Protein AF-A0A938SU37-F1 (afdb_monomer_lite)

Secondary structure (DSSP, 8-state):
-----------------------PPP---PPP------S------------------------S---EEEEEE---SSS----EEEEE-STT-B-TTEEEEEEEE--TTT-EEEEEEEEE-TT-B--TTSEEEEE-TT--SS--SEE------SSS-EEEEEEES----TT-BS-TT-SSSPPTTS-SEEEEEEEE-SSSS---TTS----S-EE--SSSS--SEEEE-TTS-EEE--S-STTS---TTS------SS--STT-SSSSSEESHHHHHHHHHTTTS--TTT-TT-SSS-SHHHHHHHHHT-EEPP-

Sequence (315 aa):
MSNLLPSLPSRSSLASLASLAVVTPRSSFAPTPSVSWLCARAAACALALTPAMCIRVAVAAEGNGTICLNEIRIDQPGADNDEYVELKGPPGASLDGLWFVVIGDGTAAQGSGVIESFINLAGKTIPSDGYLLIGESSMTAATPDLITNLNFENGDNVTHMLLRGLSSTNGADLDADDDCVLDHGTFIEIVDAVTIGTGIAPPTAGAECGYATVVGPEQDTQPMHILRCRSGGWVRGTDALIGGNDTPGTVNGCDATGSACLGDLNGDRVVDNVDLGILLVKWEFPDPVADLDGSGLVDGPDLGMLLSVWGACPV

Radius of gyration: 27.96 Å; chains: 1; bounding box: 83×68×82 Å

Structure (mmCIF, N/CA/C/O backbone):
data_AF-A0A938SU37-F1
#
_entry.id   AF-A0A938SU37-F1
#
loop_
_atom_site.group_PDB
_atom_site.id
_atom_site.type_symbol
_atom_site.label_atom_id
_atom_site.label_alt_id
_atom_site.label_comp_id
_atom_site.label_asym_id
_atom_site.label_entity_id
_atom_site.label_seq_id
_atom_site.pdbx_PDB_ins_code
_atom_site.Cartn_x
_atom_site.Cartn_y
_atom_site.Cartn_z
_atom_site.occupancy
_atom_site.B_iso_or_equiv
_atom_site.auth_seq_id
_atom_site.auth_comp_id
_atom_site.auth_asym_id
_atom_site.auth_atom_id
_atom_site.pdbx_PDB_model_num
ATOM 1 N N . MET A 1 1 ? 62.179 -19.725 63.372 1.00 45.47 1 MET A N 1
ATOM 2 C CA . MET A 1 1 ? 63.123 -20.859 63.266 1.00 45.47 1 MET A CA 1
ATOM 3 C C . MET A 1 1 ? 62.668 -21.931 64.239 1.00 45.47 1 MET A C 1
ATOM 5 O O . MET A 1 1 ? 62.333 -21.559 65.356 1.00 45.47 1 MET A O 1
ATOM 9 N N . SER A 1 2 ? 62.678 -23.198 63.798 1.00 38.16 2 SER A N 1
ATOM 10 C CA . SER A 1 2 ? 62.329 -24.414 64.566 1.00 38.16 2 SER A CA 1
ATOM 11 C C . SER A 1 2 ? 60.815 -24.636 64.751 1.00 38.16 2 SER A C 1
ATOM 13 O O . SER A 1 2 ? 60.100 -23.692 65.044 1.00 38.16 2 SER A O 1
ATOM 15 N N . ASN A 1 3 ? 60.226 -25.827 64.621 1.00 33.72 3 ASN A N 1
ATOM 16 C CA . ASN A 1 3 ? 60.726 -27.163 64.304 1.00 33.72 3 ASN A CA 1
ATOM 17 C C . ASN A 1 3 ? 59.527 -28.079 63.958 1.00 33.72 3 ASN A C 1
ATOM 19 O O . ASN A 1 3 ? 58.466 -27.939 64.552 1.00 33.72 3 ASN A O 1
ATOM 23 N N . LEU A 1 4 ? 59.757 -28.991 63.008 1.00 36.91 4 LEU A N 1
ATOM 24 C CA . LEU A 1 4 ? 59.412 -30.426 62.960 1.00 36.91 4 LEU A CA 1
ATOM 25 C C . LEU A 1 4 ? 58.082 -30.968 63.559 1.00 36.91 4 LEU A C 1
ATOM 27 O O . LEU A 1 4 ? 57.768 -30.791 64.729 1.00 36.91 4 LEU A O 1
ATOM 31 N N . LEU A 1 5 ? 57.405 -31.752 62.702 1.00 43.22 5 LEU A N 1
ATOM 32 C CA . LEU A 1 5 ? 56.251 -32.666 62.876 1.00 43.22 5 LEU A CA 1
ATOM 33 C C . LEU A 1 5 ? 56.249 -33.523 64.165 1.00 43.22 5 LEU A C 1
ATOM 35 O O . LEU A 1 5 ? 57.320 -33.821 64.698 1.00 43.22 5 LEU A O 1
ATOM 39 N N . PRO A 1 6 ? 55.073 -34.063 64.574 1.00 46.28 6 PRO A N 1
ATOM 40 C CA . PRO A 1 6 ? 54.871 -35.508 64.350 1.00 46.28 6 PRO A CA 1
ATOM 41 C C . PRO A 1 6 ? 53.423 -36.016 64.094 1.00 46.28 6 PRO A C 1
ATOM 43 O O . PRO A 1 6 ? 52.431 -35.461 64.553 1.00 46.28 6 PRO A O 1
ATOM 46 N N . SER A 1 7 ? 53.391 -37.184 63.429 1.00 34.94 7 SER A N 1
ATOM 47 C CA . SER A 1 7 ? 52.496 -38.358 63.579 1.00 34.94 7 SER A CA 1
ATOM 48 C C . SER A 1 7 ? 51.001 -38.330 63.189 1.00 34.94 7 SER A C 1
ATOM 50 O O . SER A 1 7 ? 50.159 -37.770 63.880 1.00 34.94 7 SER A O 1
ATOM 52 N N . LEU A 1 8 ? 50.693 -39.128 62.152 1.00 38.59 8 LEU A N 1
ATOM 53 C CA . LEU A 1 8 ? 49.404 -39.791 61.857 1.00 38.59 8 LEU A CA 1
ATOM 54 C C . LEU A 1 8 ? 49.024 -40.820 62.947 1.00 38.59 8 LEU A C 1
ATOM 56 O O . LEU A 1 8 ? 49.924 -41.427 63.533 1.00 38.59 8 LEU A O 1
ATOM 60 N N . PRO A 1 9 ? 47.719 -41.068 63.190 1.00 40.56 9 PRO A N 1
ATOM 61 C CA . PRO A 1 9 ? 47.016 -42.244 62.619 1.00 40.56 9 PRO A CA 1
ATOM 62 C C . PRO A 1 9 ? 45.544 -41.888 62.246 1.00 40.56 9 PRO A C 1
ATOM 64 O O . PRO A 1 9 ? 45.091 -40.798 62.551 1.00 40.56 9 PRO A O 1
ATOM 67 N N . SER A 1 10 ? 44.668 -42.655 61.591 1.00 34.22 10 SER A N 1
ATOM 68 C CA . SER A 1 10 ? 44.586 -44.010 61.037 1.00 34.22 10 SER A CA 1
ATOM 69 C C . SER A 1 10 ? 43.530 -43.980 59.909 1.00 34.22 10 SER A C 1
ATOM 71 O O . SER A 1 10 ? 42.674 -43.098 59.867 1.00 34.22 10 SER A O 1
ATOM 73 N N . ARG A 1 11 ? 43.593 -44.936 58.978 1.00 41.19 11 ARG A N 1
ATOM 74 C CA . ARG A 1 11 ? 42.623 -45.110 57.886 1.00 41.19 11 ARG A CA 1
ATOM 75 C C . ARG A 1 11 ? 41.258 -45.565 58.417 1.00 41.19 11 ARG A C 1
ATOM 77 O O . ARG A 1 11 ? 41.215 -46.526 59.178 1.00 41.19 11 ARG A O 1
ATOM 84 N N . SER A 1 12 ? 40.162 -45.019 57.889 1.00 37.19 12 SER A N 1
ATOM 85 C CA . SER A 1 12 ? 38.968 -45.815 57.549 1.00 37.19 12 SER A CA 1
ATOM 86 C C . SER A 1 12 ? 37.958 -45.051 56.675 1.00 37.19 12 SER A C 1
ATOM 88 O O . SER A 1 12 ? 37.628 -43.908 56.954 1.00 37.19 12 SER A O 1
ATOM 90 N N . SER A 1 13 ? 37.463 -45.765 55.650 1.00 35.75 13 SER A N 1
ATOM 91 C CA . SER A 1 13 ? 36.160 -45.628 54.965 1.00 35.75 13 SER A CA 1
ATOM 92 C C . SER A 1 13 ? 35.922 -44.369 54.102 1.00 35.75 13 SER A C 1
ATOM 94 O O . SER A 1 13 ? 35.681 -43.292 54.621 1.00 35.75 13 SER A O 1
ATOM 96 N N . LEU A 1 14 ? 36.142 -44.402 52.780 1.00 34.78 14 LEU A N 1
ATOM 97 C CA . LEU A 1 14 ? 35.287 -44.932 51.689 1.00 34.78 14 LEU A CA 1
ATOM 98 C C . LEU A 1 14 ? 34.230 -43.938 51.158 1.00 34.78 14 LEU A C 1
ATOM 100 O O . LEU A 1 14 ? 33.434 -43.394 51.910 1.00 34.78 14 LEU A O 1
ATOM 104 N N . ALA A 1 15 ? 34.204 -43.871 49.820 1.00 36.34 15 ALA A N 1
ATOM 105 C CA . ALA A 1 15 ? 33.138 -43.429 48.914 1.00 36.34 15 ALA A CA 1
ATOM 106 C C . ALA A 1 15 ? 32.925 -41.915 48.692 1.00 36.34 15 ALA A C 1
ATOM 108 O O . ALA A 1 15 ? 32.186 -41.229 49.387 1.00 36.34 15 ALA A O 1
ATOM 109 N N . SER A 1 16 ? 33.541 -41.458 47.596 1.00 33.47 16 SER A N 1
ATOM 110 C CA . SER A 1 16 ? 33.218 -40.257 46.825 1.00 33.47 16 SER A CA 1
ATOM 111 C C . SER A 1 16 ? 31.776 -40.313 46.302 1.00 33.47 16 SER A C 1
ATOM 113 O O . SER A 1 16 ? 31.409 -41.259 45.604 1.00 33.47 16 SER A O 1
ATOM 115 N N . LEU A 1 17 ? 30.972 -39.297 46.623 1.00 34.03 17 LEU A N 1
ATOM 116 C CA . LEU A 1 17 ? 29.670 -39.046 46.009 1.00 34.03 17 LEU A CA 1
ATOM 117 C C . LEU A 1 17 ? 29.853 -38.049 44.861 1.00 34.03 17 LEU A C 1
ATOM 119 O O . LEU A 1 17 ? 29.949 -36.845 45.080 1.00 34.03 17 LEU A O 1
ATOM 123 N N . ALA A 1 18 ? 29.861 -38.561 43.634 1.00 33.34 18 ALA A N 1
ATOM 124 C CA . ALA A 1 18 ? 29.529 -37.798 42.440 1.00 33.34 18 ALA A CA 1
ATOM 125 C C . ALA A 1 18 ? 28.296 -38.466 41.822 1.00 33.34 18 ALA A C 1
ATOM 127 O O . ALA A 1 18 ? 28.397 -39.549 41.250 1.00 33.34 18 ALA A O 1
ATOM 128 N N . SER A 1 19 ? 27.120 -37.858 41.996 1.00 36.06 19 SER A N 1
ATOM 129 C CA . SER A 1 19 ? 25.916 -38.219 41.244 1.00 36.06 19 SER A CA 1
ATOM 130 C C . SER A 1 19 ? 25.506 -37.059 40.354 1.00 36.06 19 SER A C 1
ATOM 132 O O . SER A 1 19 ? 25.423 -35.906 40.770 1.00 36.06 19 SER A O 1
ATOM 134 N N . LEU A 1 20 ? 25.331 -37.438 39.100 1.00 29.31 20 LEU A N 1
ATOM 135 C CA . LEU A 1 20 ? 25.075 -36.653 37.915 1.00 29.31 20 LEU A CA 1
ATOM 136 C C . LEU A 1 20 ? 23.566 -36.346 37.826 1.00 29.31 20 LEU A C 1
ATOM 138 O O . LEU A 1 20 ? 22.757 -37.250 37.992 1.00 29.31 20 LEU A O 1
ATOM 142 N N . ALA A 1 21 ? 23.248 -35.072 37.580 1.00 30.14 21 ALA A N 1
ATOM 143 C CA . ALA A 1 21 ? 22.059 -34.490 36.937 1.00 30.14 21 ALA A CA 1
ATOM 144 C C . ALA A 1 21 ? 20.672 -35.163 37.073 1.00 30.14 21 ALA A C 1
ATOM 146 O O . ALA A 1 21 ? 20.458 -36.230 36.519 1.00 30.14 21 ALA A O 1
ATOM 147 N N . VAL A 1 22 ? 19.686 -34.405 37.584 1.00 29.11 22 VAL A N 1
ATOM 148 C CA . VAL A 1 22 ? 18.463 -34.021 36.836 1.00 29.11 22 VAL A CA 1
ATOM 149 C C . VAL A 1 22 ? 17.998 -32.659 37.378 1.00 29.11 22 VAL A C 1
ATOM 151 O O . VAL A 1 22 ? 17.375 -32.581 38.432 1.00 29.11 22 VAL A O 1
ATOM 154 N N . VAL A 1 23 ? 18.322 -31.569 36.678 1.00 31.36 23 VAL A N 1
ATOM 155 C CA . VAL A 1 23 ? 17.632 -30.281 36.855 1.00 31.36 23 VAL A CA 1
ATOM 156 C C . VAL A 1 23 ? 16.483 -30.289 35.859 1.00 31.36 23 VAL A C 1
ATOM 158 O O . VAL A 1 23 ? 16.711 -30.332 34.653 1.00 31.36 23 VAL A O 1
ATOM 161 N N . THR A 1 24 ? 15.250 -30.305 36.353 1.00 37.31 24 THR A N 1
ATOM 162 C CA . THR A 1 24 ? 14.063 -30.112 35.521 1.00 37.31 24 THR A CA 1
ATOM 163 C C . THR A 1 24 ? 14.029 -28.655 35.046 1.00 37.31 24 THR A C 1
ATOM 165 O O . THR A 1 24 ? 14.086 -27.746 35.880 1.00 37.31 24 THR A O 1
ATOM 168 N N . PRO A 1 25 ? 13.952 -28.375 33.733 1.00 30.27 25 PRO A N 1
ATOM 169 C CA . PRO A 1 25 ? 13.764 -27.011 33.283 1.00 30.27 25 PRO A CA 1
ATOM 170 C C . PRO A 1 25 ? 12.337 -26.567 33.618 1.00 30.27 25 PRO A C 1
ATOM 172 O O . PRO A 1 25 ? 11.345 -27.180 33.225 1.00 30.27 25 PRO A O 1
ATOM 175 N N . ARG A 1 26 ? 12.280 -25.486 34.395 1.00 30.45 26 ARG A N 1
ATOM 176 C CA . ARG A 1 26 ? 11.124 -24.623 34.626 1.00 30.45 26 ARG A CA 1
ATOM 177 C C . ARG A 1 26 ? 10.510 -24.262 33.272 1.00 30.45 26 ARG A C 1
ATOM 179 O O . ARG A 1 26 ? 11.242 -23.881 32.364 1.00 30.45 26 ARG A O 1
ATOM 186 N N . SER A 1 27 ? 9.190 -24.400 33.169 1.00 34.12 27 SER A N 1
ATOM 187 C CA . SER A 1 27 ? 8.372 -24.030 32.012 1.00 34.12 27 SER A CA 1
ATOM 188 C C . SER A 1 27 ? 8.825 -22.692 31.426 1.00 34.12 27 SER A C 1
ATOM 190 O O . SER A 1 27 ? 8.615 -21.636 32.027 1.00 34.12 27 SER A O 1
ATOM 192 N N . SER A 1 28 ? 9.485 -22.758 30.273 1.00 33.78 28 SER A N 1
ATOM 193 C CA . SER A 1 28 ? 9.762 -21.612 29.424 1.00 33.78 28 SER A CA 1
ATOM 194 C C . SER A 1 28 ? 8.429 -21.021 28.984 1.00 33.78 28 SER A C 1
ATOM 196 O O . SER A 1 28 ? 7.588 -21.736 28.438 1.00 33.78 28 SER A O 1
ATOM 198 N N . PHE A 1 29 ? 8.250 -19.729 29.250 1.00 34.75 29 PHE A N 1
ATOM 199 C CA . PHE A 1 29 ? 7.264 -18.900 28.573 1.00 34.75 29 PHE A CA 1
ATOM 200 C C . PHE A 1 29 ? 7.361 -19.185 27.073 1.00 34.75 29 PHE A C 1
ATOM 202 O O . PHE A 1 29 ? 8.429 -19.027 26.480 1.00 34.75 29 PHE A O 1
ATOM 209 N N . ALA A 1 30 ? 6.271 -19.676 26.488 1.00 31.22 30 ALA A N 1
ATOM 210 C CA . ALA A 1 30 ? 6.142 -19.701 25.045 1.00 31.22 30 ALA A CA 1
ATOM 211 C C . ALA A 1 30 ? 6.179 -18.240 24.569 1.00 31.22 30 ALA A C 1
ATOM 213 O O . ALA A 1 30 ? 5.457 -17.422 25.147 1.00 31.22 30 ALA A O 1
ATOM 214 N N . PRO A 1 31 ? 7.009 -17.877 23.577 1.00 30.22 31 PRO A N 1
ATOM 215 C CA . PRO A 1 31 ? 6.811 -16.610 22.897 1.00 30.22 31 PRO A CA 1
ATOM 216 C C . PRO A 1 31 ? 5.396 -16.624 22.307 1.00 30.22 31 PRO A C 1
ATOM 218 O O . PRO A 1 31 ? 4.956 -17.633 21.748 1.00 30.22 31 PRO A O 1
ATOM 221 N N . THR A 1 32 ? 4.668 -15.526 22.495 1.00 31.27 32 THR A N 1
ATOM 222 C CA . THR A 1 32 ? 3.439 -15.232 21.756 1.00 31.27 32 THR A CA 1
ATOM 223 C C . THR A 1 32 ? 3.694 -15.472 20.265 1.00 31.27 32 THR A C 1
ATOM 225 O O . THR A 1 32 ? 4.794 -15.169 19.793 1.00 31.27 32 THR A O 1
ATOM 228 N N . PRO A 1 33 ? 2.747 -16.055 19.507 1.00 28.23 33 PRO A N 1
ATOM 229 C CA . PRO A 1 33 ? 2.926 -16.170 18.071 1.00 28.23 33 PRO A CA 1
ATOM 230 C C . PRO A 1 33 ? 2.991 -14.750 17.508 1.00 28.23 33 PRO A C 1
ATOM 232 O O . PRO A 1 33 ? 1.981 -14.058 17.440 1.00 28.23 33 PRO A O 1
ATOM 235 N N . SER A 1 34 ? 4.187 -14.300 17.134 1.00 33.06 34 SER A N 1
ATOM 236 C CA . SER A 1 34 ? 4.323 -13.199 16.197 1.00 33.06 34 SER A CA 1
ATOM 237 C C . SER A 1 34 ? 3.605 -13.641 14.930 1.00 33.06 34 SER A C 1
ATOM 239 O O . SER A 1 34 ? 3.938 -14.670 14.332 1.00 33.06 34 SER A O 1
ATOM 241 N N . VAL A 1 35 ? 2.547 -12.919 14.577 1.00 32.16 35 VAL A N 1
ATOM 242 C CA . VAL A 1 35 ? 1.819 -13.155 13.339 1.00 32.16 35 VAL A CA 1
ATOM 243 C C . VAL A 1 35 ? 2.803 -12.857 12.212 1.00 32.16 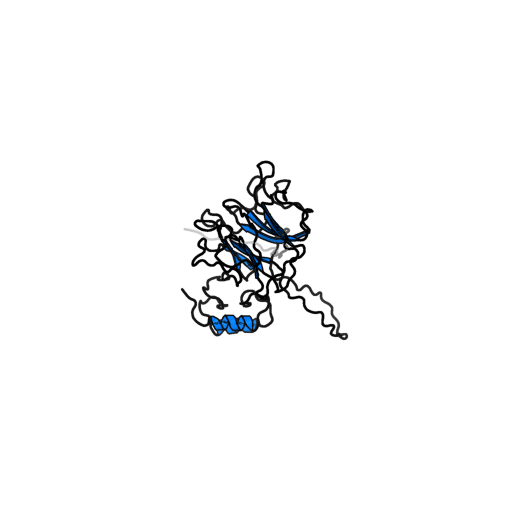35 VAL A C 1
ATOM 245 O O . VAL A 1 35 ? 3.190 -11.719 11.971 1.00 32.16 35 VAL A O 1
ATOM 248 N N . SER A 1 36 ? 3.341 -13.919 11.620 1.00 33.28 36 SER A N 1
ATOM 249 C CA . SER A 1 36 ? 4.298 -13.842 10.527 1.00 33.28 36 SER A CA 1
ATOM 250 C C . SER A 1 36 ? 3.496 -13.647 9.245 1.00 33.28 36 SER A C 1
ATOM 252 O O . SER A 1 36 ? 3.086 -14.612 8.599 1.00 33.28 36 SER A O 1
ATOM 254 N N . TRP A 1 37 ? 3.215 -12.382 8.943 1.00 39.41 37 TRP A N 1
ATOM 255 C CA . TRP A 1 37 ? 2.581 -11.917 7.714 1.00 39.41 37 TRP A CA 1
ATOM 256 C C . TRP A 1 37 ? 3.592 -11.994 6.562 1.00 39.41 37 TRP A C 1
ATOM 258 O O . TRP A 1 37 ? 4.190 -10.998 6.174 1.00 39.41 37 TRP A O 1
ATOM 268 N N . LEU A 1 38 ? 3.856 -13.195 6.043 1.00 39.97 38 LEU A N 1
ATOM 269 C CA . LEU A 1 38 ? 4.466 -13.295 4.718 1.00 39.97 38 LEU A CA 1
ATOM 270 C C . LEU A 1 38 ? 3.355 -13.173 3.678 1.00 39.97 38 LEU A C 1
ATOM 272 O O . LEU A 1 38 ? 2.423 -13.975 3.696 1.00 39.97 38 LEU A O 1
ATOM 276 N N . CYS A 1 39 ? 3.548 -12.293 2.693 1.00 50.59 39 CYS A N 1
ATOM 277 C CA . CYS A 1 39 ? 2.812 -12.297 1.418 1.00 50.59 39 CYS A CA 1
ATOM 278 C C . CYS A 1 39 ? 3.080 -13.599 0.595 1.00 50.59 39 CYS A C 1
ATOM 280 O O . CYS A 1 39 ? 2.621 -13.761 -0.530 1.00 50.59 39 CYS A O 1
ATOM 282 N N . ALA A 1 40 ? 3.788 -14.572 1.193 1.00 40.03 40 ALA A N 1
ATOM 283 C CA . ALA A 1 40 ? 3.999 -15.932 0.720 1.00 40.03 40 ALA A CA 1
ATOM 284 C C . ALA A 1 40 ? 3.744 -16.954 1.850 1.00 40.03 40 ALA A C 1
ATOM 286 O O . ALA A 1 40 ? 4.649 -17.333 2.601 1.00 40.03 40 ALA A O 1
ATOM 287 N N . ARG A 1 41 ? 2.513 -17.464 1.970 1.00 37.94 41 ARG A N 1
ATOM 288 C CA . ARG A 1 41 ? 2.255 -18.711 2.708 1.00 37.94 41 ARG A CA 1
ATOM 289 C C . ARG A 1 41 ? 1.150 -19.539 2.055 1.00 37.94 41 ARG A C 1
ATOM 291 O O . ARG A 1 41 ? -0.023 -19.380 2.361 1.00 37.94 41 ARG A O 1
ATOM 298 N N . ALA A 1 42 ? 1.553 -20.531 1.262 1.00 30.66 42 ALA A N 1
ATOM 299 C CA . ALA A 1 42 ? 0.766 -21.743 1.044 1.00 30.66 42 ALA A CA 1
ATOM 300 C C . ALA A 1 42 ? 1.672 -22.928 0.670 1.00 30.66 42 ALA A C 1
ATOM 302 O O . ALA A 1 42 ? 2.103 -23.063 -0.468 1.00 30.66 42 ALA A O 1
ATOM 303 N N . ALA A 1 43 ? 1.943 -23.809 1.638 1.00 31.47 43 ALA A N 1
ATOM 304 C CA . ALA A 1 43 ? 2.214 -25.228 1.391 1.00 31.47 43 ALA A CA 1
ATOM 305 C C . ALA A 1 43 ? 2.060 -26.020 2.700 1.00 31.47 43 ALA A C 1
ATOM 307 O O . ALA A 1 43 ? 3.031 -26.440 3.326 1.00 31.47 43 ALA A O 1
ATOM 308 N N . ALA A 1 44 ? 0.818 -26.242 3.128 1.00 33.81 44 ALA A N 1
ATOM 309 C CA . ALA A 1 44 ? 0.513 -27.390 3.969 1.00 33.81 44 ALA A CA 1
ATOM 310 C C . ALA A 1 44 ? -0.057 -28.479 3.056 1.00 33.81 44 ALA A C 1
ATOM 312 O O . ALA A 1 44 ? -1.233 -28.441 2.707 1.00 33.81 44 ALA A O 1
ATOM 313 N N . CYS A 1 45 ? 0.760 -29.457 2.660 1.00 27.28 45 CYS A N 1
ATOM 314 C CA . CYS A 1 45 ? 0.224 -30.731 2.189 1.00 27.28 45 CYS A CA 1
ATOM 315 C C . CYS A 1 45 ? 0.726 -31.844 3.101 1.00 27.28 45 CYS A C 1
ATOM 317 O O . CYS A 1 45 ? 1.922 -32.113 3.216 1.00 27.28 45 CYS A O 1
ATOM 319 N N . ALA A 1 46 ? -0.240 -32.413 3.814 1.00 36.19 46 ALA A N 1
ATOM 320 C CA . ALA A 1 46 ? -0.076 -33.462 4.789 1.00 36.19 46 ALA A CA 1
ATOM 321 C C . ALA A 1 4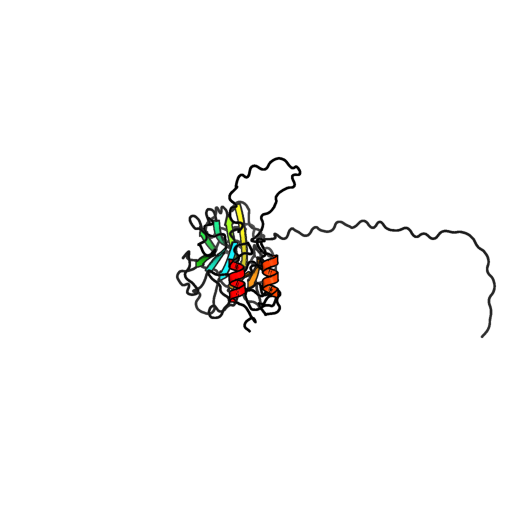6 ? 0.546 -34.725 4.180 1.00 36.19 46 ALA A C 1
ATOM 323 O O . ALA A 1 46 ? 0.297 -35.107 3.038 1.00 36.19 46 ALA A O 1
ATOM 324 N N . LEU A 1 47 ? 1.324 -35.396 5.021 1.00 37.84 47 LEU A N 1
ATOM 325 C CA . LEU A 1 47 ? 1.856 -36.733 4.822 1.00 37.84 47 LEU A CA 1
ATOM 326 C C . LEU A 1 47 ? 0.739 -37.715 4.405 1.00 37.84 47 LEU A C 1
ATOM 328 O O . LEU A 1 47 ? -0.196 -37.943 5.171 1.00 37.84 47 LEU A O 1
ATOM 332 N N . ALA A 1 48 ? 0.872 -38.373 3.252 1.00 36.16 48 ALA A N 1
ATOM 333 C CA . ALA A 1 48 ? 0.172 -39.628 2.981 1.00 36.16 48 ALA A CA 1
ATOM 334 C C . ALA A 1 48 ? 1.080 -40.583 2.192 1.00 36.16 48 ALA A C 1
ATOM 336 O O . ALA A 1 48 ? 1.295 -40.452 0.990 1.00 36.16 48 ALA A O 1
ATOM 337 N N . LEU A 1 49 ? 1.638 -41.552 2.918 1.00 44.56 49 LEU A N 1
ATOM 338 C CA . LEU A 1 49 ? 2.350 -42.711 2.391 1.00 44.56 49 LEU A CA 1
ATOM 339 C C . LEU A 1 49 ? 1.356 -43.649 1.689 1.00 44.56 49 LEU A C 1
ATOM 341 O O . LEU A 1 49 ? 0.465 -44.181 2.344 1.00 44.56 49 LEU A O 1
ATOM 345 N N . THR A 1 50 ? 1.519 -43.881 0.384 1.00 40.66 50 THR A N 1
ATOM 346 C CA . THR A 1 50 ? 1.515 -45.205 -0.292 1.00 40.66 50 THR A CA 1
ATOM 347 C C . THR A 1 50 ? 1.526 -45.035 -1.822 1.00 40.66 50 THR A C 1
ATOM 349 O O . THR A 1 50 ? 0.965 -44.070 -2.338 1.00 40.66 50 THR A O 1
ATOM 352 N N . PRO A 1 51 ? 2.157 -45.950 -2.587 1.00 41.88 51 PRO A N 1
ATOM 353 C CA . PRO A 1 51 ? 2.211 -45.853 -4.038 1.00 41.88 51 PRO A CA 1
ATOM 354 C C . PRO A 1 51 ? 0.993 -46.562 -4.644 1.00 41.88 51 PRO A C 1
ATOM 356 O O . PRO A 1 51 ? 1.013 -47.771 -4.862 1.00 41.88 51 PRO A O 1
ATOM 359 N N . ALA A 1 52 ? -0.076 -45.821 -4.927 1.00 41.41 52 ALA A N 1
ATOM 360 C CA . ALA A 1 52 ? -1.178 -46.324 -5.741 1.00 41.41 52 ALA A CA 1
ATOM 361 C C . ALA A 1 52 ? -1.707 -45.225 -6.673 1.00 41.41 52 ALA A C 1
ATOM 363 O O . ALA A 1 52 ? -2.498 -44.380 -6.281 1.00 41.41 52 ALA A O 1
ATOM 364 N N . MET A 1 53 ? -1.241 -45.282 -7.926 1.00 37.12 53 MET A N 1
ATOM 365 C CA . MET A 1 53 ? -1.939 -44.821 -9.132 1.00 37.12 53 MET A CA 1
ATOM 366 C C . MET A 1 53 ? -2.508 -43.386 -9.095 1.00 37.12 53 MET A C 1
ATOM 368 O O . MET A 1 53 ? -3.706 -43.176 -8.929 1.00 37.12 53 MET A O 1
ATOM 372 N N . CYS A 1 54 ? -1.656 -42.387 -9.355 1.00 30.41 54 CYS A N 1
ATOM 373 C CA . CYS A 1 54 ? -2.108 -41.021 -9.634 1.00 30.41 54 CYS A CA 1
ATOM 374 C C . CYS A 1 54 ? -2.761 -40.935 -11.021 1.00 30.41 54 CYS A C 1
ATOM 376 O O . CYS A 1 54 ? -2.076 -40.960 -12.047 1.00 30.41 54 CYS A O 1
ATOM 378 N N . ILE A 1 55 ? -4.081 -40.760 -11.055 1.00 30.61 55 ILE A N 1
ATOM 379 C CA . ILE A 1 55 ? -4.748 -40.085 -12.168 1.00 30.61 55 ILE A CA 1
ATOM 380 C C . ILE A 1 55 ? -4.310 -38.613 -12.094 1.00 30.61 55 ILE A C 1
ATOM 382 O O . ILE A 1 55 ? -4.448 -37.972 -11.053 1.00 30.61 55 ILE A O 1
ATOM 386 N N . ARG A 1 56 ? -3.710 -38.073 -13.160 1.00 41.38 56 ARG A N 1
ATOM 387 C CA . ARG A 1 56 ? -3.423 -36.635 -13.231 1.00 41.38 56 ARG A CA 1
ATOM 388 C C . ARG A 1 56 ? -4.726 -35.912 -13.550 1.00 41.38 56 ARG A C 1
ATOM 390 O O . ARG A 1 56 ? -5.041 -35.688 -14.713 1.00 41.38 56 ARG A O 1
ATOM 397 N N . VAL A 1 57 ? -5.492 -35.568 -12.519 1.00 29.64 57 VAL A N 1
ATOM 398 C CA . VAL A 1 57 ? -6.375 -34.406 -12.620 1.00 29.64 57 VAL A CA 1
ATOM 399 C C . VAL A 1 57 ? -5.444 -33.202 -12.575 1.00 29.64 57 VAL A C 1
ATOM 401 O O . VAL A 1 57 ? -4.784 -32.974 -11.564 1.00 29.64 57 VAL A O 1
ATOM 404 N N . ALA A 1 58 ? -5.325 -32.482 -13.688 1.00 35.59 58 ALA A N 1
ATOM 405 C CA . ALA A 1 58 ? -4.761 -31.143 -13.658 1.00 35.59 58 ALA A CA 1
ATOM 406 C C . ALA A 1 58 ? -5.748 -30.273 -12.870 1.00 35.59 58 ALA A C 1
ATOM 408 O O . ALA A 1 58 ? -6.741 -29.797 -13.412 1.00 35.59 58 ALA A O 1
ATOM 409 N N . VAL A 1 59 ? -5.521 -30.152 -11.565 1.00 32.28 59 VAL A N 1
ATOM 410 C CA . VAL A 1 59 ? -6.024 -29.008 -10.811 1.00 32.28 59 VAL A CA 1
ATOM 411 C C . VAL A 1 59 ? -5.240 -27.821 -11.356 1.00 32.28 59 VAL A C 1
ATOM 413 O O . VAL A 1 59 ? -4.009 -27.846 -11.336 1.00 32.28 59 VAL A O 1
ATOM 416 N N . ALA A 1 60 ? -5.934 -26.844 -11.939 1.00 33.56 60 ALA A N 1
ATOM 417 C CA . ALA A 1 60 ? -5.314 -25.574 -12.279 1.00 33.56 60 ALA A CA 1
ATOM 418 C C . ALA A 1 60 ? -4.723 -24.999 -10.985 1.00 33.56 60 ALA A C 1
ATOM 420 O O . ALA A 1 60 ? -5.436 -24.869 -9.992 1.00 33.56 60 ALA A O 1
ATOM 421 N N . ALA A 1 61 ? -3.416 -24.747 -10.974 1.00 32.34 61 ALA A N 1
ATOM 422 C CA . ALA A 1 61 ? -2.805 -23.965 -9.916 1.00 32.34 61 ALA A CA 1
ATOM 423 C C . ALA A 1 61 ? -3.396 -22.553 -10.015 1.00 32.34 61 ALA A C 1
ATOM 425 O O . ALA A 1 61 ? -3.210 -21.889 -11.034 1.00 32.34 61 ALA A O 1
ATOM 426 N N . GLU A 1 62 ? -4.152 -22.118 -9.009 1.00 34.16 62 GLU A N 1
ATOM 427 C CA . GLU A 1 62 ? -4.401 -20.688 -8.844 1.00 34.16 62 GLU A CA 1
ATOM 428 C C . GLU A 1 62 ? -3.077 -20.040 -8.422 1.00 34.16 62 GLU A C 1
ATOM 430 O O . GLU A 1 62 ? -2.345 -20.600 -7.602 1.00 34.16 62 GLU A O 1
ATOM 435 N N . GLY A 1 63 ? -2.721 -18.927 -9.070 1.00 32.16 63 GLY A N 1
ATOM 436 C CA . GLY A 1 63 ? -1.447 -18.235 -8.881 1.00 32.16 63 GLY A CA 1
ATOM 437 C C . GLY A 1 63 ? -1.188 -17.923 -7.408 1.00 32.16 63 GLY A C 1
ATOM 438 O O . GLY A 1 63 ? -2.036 -17.363 -6.720 1.00 32.16 63 GLY A O 1
ATOM 439 N N . ASN A 1 64 ? -0.015 -18.316 -6.921 1.00 39.44 64 ASN A N 1
ATOM 440 C CA . ASN A 1 64 ? 0.347 -18.321 -5.506 1.00 39.44 64 ASN A CA 1
ATOM 441 C C . ASN A 1 64 ? 0.888 -16.963 -5.016 1.00 39.44 64 ASN A C 1
ATOM 443 O O . ASN A 1 64 ? 1.963 -16.903 -4.425 1.00 39.44 64 ASN A O 1
ATOM 447 N N . GLY A 1 65 ? 0.142 -15.884 -5.251 1.00 56.84 65 GLY A N 1
ATOM 448 C CA . GLY A 1 65 ? 0.374 -14.586 -4.615 1.00 56.84 65 GLY A CA 1
ATOM 449 C C . GLY A 1 65 ? -0.875 -14.166 -3.847 1.00 56.84 65 GLY A C 1
ATOM 450 O O . GLY A 1 65 ? -1.965 -14.112 -4.411 1.00 56.84 65 GLY A O 1
ATOM 451 N N . THR A 1 66 ? -0.760 -13.897 -2.551 1.00 81.75 66 THR A N 1
ATOM 452 C CA . THR A 1 66 ? -1.848 -13.257 -1.799 1.00 81.75 66 THR A CA 1
ATOM 453 C C . THR A 1 66 ? -1.861 -11.763 -2.106 1.00 81.75 66 THR A C 1
ATOM 455 O O . THR A 1 66 ? -0.796 -11.168 -2.222 1.00 81.75 66 THR A O 1
ATOM 458 N N . ILE A 1 67 ? -3.042 -11.152 -2.229 1.00 92.75 67 ILE A N 1
ATOM 459 C CA . ILE A 1 67 ? -3.151 -9.691 -2.361 1.00 92.75 67 ILE A CA 1
ATOM 460 C C . ILE A 1 67 ? -2.668 -9.052 -1.055 1.00 92.75 67 ILE A C 1
ATOM 462 O O . ILE A 1 67 ? -3.142 -9.437 0.014 1.00 92.75 67 ILE A O 1
ATOM 466 N N . CYS A 1 68 ? -1.747 -8.097 -1.138 1.00 93.69 68 CYS A N 1
ATOM 467 C CA . CYS A 1 68 ? -1.157 -7.437 0.022 1.00 93.69 68 CYS A CA 1
ATOM 468 C C . CYS A 1 68 ? -0.909 -5.939 -0.238 1.00 93.69 68 CYS A C 1
ATOM 470 O O . CYS A 1 68 ? -0.901 -5.493 -1.386 1.00 93.69 68 CYS A O 1
ATOM 472 N N . LEU A 1 69 ? -0.740 -5.159 0.832 1.00 96.94 69 LEU A N 1
ATOM 473 C CA . LEU A 1 69 ? -0.280 -3.770 0.753 1.00 96.94 69 LEU A CA 1
ATOM 474 C C . LEU A 1 69 ? 1.188 -3.770 0.291 1.00 96.94 69 LEU A C 1
ATOM 476 O O . LEU A 1 69 ? 1.974 -4.610 0.745 1.00 96.94 69 LEU A O 1
ATOM 480 N N . ASN A 1 70 ? 1.552 -2.851 -0.605 1.00 95.56 70 ASN A N 1
ATOM 481 C CA . ASN A 1 70 ? 2.879 -2.807 -1.224 1.00 95.56 70 ASN A CA 1
ATOM 482 C C . ASN A 1 70 ? 3.631 -1.500 -0.961 1.00 95.56 70 ASN A C 1
ATOM 484 O O . ASN A 1 70 ? 4.775 -1.532 -0.518 1.00 95.56 70 ASN A O 1
ATOM 488 N N . GLU A 1 71 ? 3.007 -0.356 -1.211 1.00 96.25 71 GLU A N 1
ATOM 489 C CA . GLU A 1 71 ? 3.644 0.958 -1.102 1.00 96.25 71 GLU A CA 1
ATOM 490 C C . GLU A 1 71 ? 2.588 1.996 -0.727 1.00 96.25 71 GLU A C 1
ATOM 492 O O . GLU A 1 71 ? 1.448 1.908 -1.184 1.00 96.25 71 GLU A O 1
ATOM 497 N N . ILE A 1 72 ? 2.924 2.922 0.170 1.00 96.81 72 ILE A N 1
ATOM 498 C CA . ILE A 1 72 ? 1.983 3.920 0.685 1.00 96.81 72 ILE A CA 1
ATOM 499 C C . ILE A 1 72 ? 2.706 5.255 0.815 1.00 96.81 72 ILE A C 1
ATOM 501 O O . ILE A 1 72 ? 3.729 5.339 1.498 1.00 96.81 72 ILE A O 1
ATOM 505 N N . ARG A 1 73 ? 2.135 6.302 0.221 1.00 95.00 73 ARG A N 1
ATOM 506 C CA . ARG A 1 73 ? 2.496 7.696 0.479 1.00 95.00 73 ARG A CA 1
ATOM 507 C C . ARG A 1 73 ? 1.286 8.417 1.057 1.00 95.00 73 ARG A C 1
ATOM 509 O O . ARG A 1 73 ? 0.213 8.383 0.458 1.00 95.00 73 ARG A O 1
ATOM 516 N N . ILE A 1 74 ? 1.486 9.039 2.213 1.00 93.75 74 ILE A N 1
ATOM 517 C CA . ILE A 1 74 ? 0.461 9.799 2.939 1.00 93.75 74 ILE A CA 1
ATOM 518 C C . ILE A 1 74 ? 0.718 11.303 2.945 1.00 93.75 74 ILE A C 1
ATOM 520 O O . ILE A 1 74 ? -0.161 12.051 3.326 1.00 93.75 74 ILE A O 1
ATOM 524 N N . ASP A 1 75 ? 1.929 11.734 2.587 1.00 91.69 75 ASP A N 1
ATOM 525 C CA . ASP A 1 75 ? 2.307 13.147 2.593 1.00 91.69 75 ASP A CA 1
ATOM 526 C C . ASP A 1 75 ? 3.491 13.375 1.634 1.00 91.69 75 ASP A C 1
ATOM 528 O O . ASP A 1 75 ? 4.147 12.440 1.141 1.00 91.69 75 ASP A O 1
ATOM 532 N N . GLN A 1 76 ? 3.822 14.636 1.385 1.00 89.94 76 GLN A N 1
ATOM 533 C CA . GLN A 1 76 ? 5.026 15.057 0.686 1.00 89.94 76 GLN A CA 1
ATOM 534 C C . GLN A 1 76 ? 5.473 16.470 1.093 1.00 89.94 76 GLN A C 1
ATOM 536 O O . GLN A 1 76 ? 4.671 17.330 1.457 1.00 89.94 76 GLN A O 1
ATOM 541 N N . PRO A 1 77 ? 6.760 16.812 0.897 1.00 88.81 77 PRO A N 1
ATOM 542 C CA . PRO A 1 77 ? 7.214 18.184 1.032 1.00 88.81 77 PRO A CA 1
ATOM 543 C C . PRO A 1 77 ? 6.448 19.143 0.109 1.00 88.81 77 PRO A C 1
ATOM 545 O O . PRO A 1 77 ? 6.565 19.090 -1.118 1.00 88.81 77 PRO A O 1
ATOM 548 N N . GLY A 1 78 ? 5.749 20.105 0.709 1.00 87.81 78 GLY A N 1
ATOM 549 C CA . GLY A 1 78 ? 5.072 21.178 -0.011 1.00 87.81 78 GLY A CA 1
ATOM 550 C C . GLY A 1 78 ? 3.566 20.971 -0.087 1.00 87.81 78 GLY A C 1
ATOM 551 O O . GLY A 1 78 ? 2.907 20.948 0.943 1.00 87.81 78 GLY A O 1
ATOM 552 N N . ALA A 1 79 ? 3.020 20.972 -1.304 1.00 86.81 79 ALA A N 1
ATOM 553 C CA . ALA A 1 79 ? 1.600 20.713 -1.512 1.00 86.81 79 ALA A CA 1
ATOM 554 C C . ALA A 1 79 ? 1.376 19.205 -1.577 1.00 86.81 79 ALA A C 1
ATOM 556 O O . ALA A 1 79 ? 2.052 18.544 -2.363 1.00 86.81 79 ALA A O 1
ATOM 557 N N . ASP A 1 80 ? 0.421 18.726 -0.795 1.00 86.69 80 ASP A N 1
ATOM 558 C CA . ASP A 1 80 ? 0.053 17.321 -0.703 1.00 86.69 80 ASP A CA 1
ATOM 559 C C . ASP A 1 80 ? -0.810 16.926 -1.906 1.00 86.69 80 ASP A C 1
ATOM 561 O O . ASP A 1 80 ? -1.990 17.267 -1.988 1.00 86.69 80 ASP A O 1
ATOM 565 N N . ASN A 1 81 ? -0.175 16.371 -2.938 1.00 90.56 81 ASN A N 1
ATOM 566 C CA . ASN A 1 81 ? -0.832 16.033 -4.204 1.00 90.56 81 ASN A CA 1
ATOM 567 C C . ASN A 1 81 ? -0.756 14.537 -4.518 1.00 90.56 81 ASN A C 1
ATOM 569 O O . ASN A 1 81 ? -1.550 14.054 -5.318 1.00 90.56 81 ASN A O 1
ATOM 573 N N . ASP A 1 82 ? 0.219 13.831 -3.957 1.00 93.00 82 ASP A N 1
ATOM 574 C CA . ASP A 1 82 ? 0.671 12.497 -4.331 1.00 93.00 82 ASP A CA 1
ATOM 575 C C . ASP A 1 82 ? 0.405 11.486 -3.208 1.00 93.00 82 ASP A C 1
ATOM 577 O O . ASP A 1 82 ? 1.237 10.625 -2.931 1.00 93.00 82 ASP A O 1
ATOM 581 N N . GLU A 1 83 ? -0.771 11.555 -2.588 1.00 95.12 83 GLU A N 1
ATOM 582 C CA . GLU A 1 83 ? -1.264 10.478 -1.733 1.00 95.12 83 GLU A CA 1
ATOM 583 C C . GLU A 1 83 ? -1.617 9.252 -2.584 1.00 95.12 83 GLU A C 1
ATOM 585 O O . GLU A 1 83 ? -2.353 9.342 -3.581 1.00 95.12 83 GLU A O 1
ATOM 590 N N . TYR A 1 84 ? -1.114 8.088 -2.179 1.00 97.19 84 TYR A N 1
ATOM 591 C CA . TYR A 1 84 ? -1.480 6.822 -2.800 1.00 97.19 84 TYR A CA 1
ATOM 592 C C . TYR A 1 84 ? -1.299 5.629 -1.866 1.00 97.19 84 TYR A C 1
ATOM 594 O O . TYR A 1 84 ? -0.487 5.623 -0.940 1.00 97.19 84 TYR A O 1
ATOM 602 N N . VAL A 1 85 ? -2.040 4.570 -2.176 1.00 98.25 85 VAL A N 1
ATOM 603 C CA . VAL A 1 85 ? -1.775 3.212 -1.711 1.00 98.25 85 VAL A CA 1
ATOM 604 C C . VAL A 1 85 ? -1.692 2.287 -2.912 1.00 98.25 85 VAL A C 1
ATOM 606 O O . VAL A 1 85 ? -2.519 2.326 -3.824 1.00 98.25 85 VAL A O 1
ATOM 609 N N . GLU A 1 86 ? -0.707 1.408 -2.887 1.00 98.12 86 GLU A N 1
ATOM 610 C CA . GLU A 1 86 ? -0.535 0.369 -3.877 1.00 98.12 86 GLU A CA 1
ATOM 611 C C . GLU A 1 86 ? -0.793 -1.010 -3.278 1.00 98.12 86 GLU A C 1
ATOM 613 O O . GLU A 1 86 ? -0.263 -1.372 -2.221 1.00 98.12 86 GLU A O 1
ATOM 618 N N . LEU A 1 87 ? -1.598 -1.802 -3.986 1.00 98.06 87 LEU A N 1
ATOM 619 C CA . LEU A 1 87 ? -1.797 -3.215 -3.695 1.00 98.06 87 LEU A CA 1
ATOM 620 C C . LEU A 1 87 ? -0.991 -4.058 -4.675 1.00 98.06 87 LEU A C 1
ATOM 622 O O . LEU A 1 87 ? -1.052 -3.827 -5.879 1.00 98.06 87 LEU A O 1
ATOM 626 N N . LYS A 1 88 ? -0.325 -5.095 -4.176 1.00 94.44 88 LYS A N 1
ATOM 627 C CA . LYS A 1 88 ? 0.351 -6.101 -4.996 1.00 94.44 88 LYS A CA 1
ATOM 628 C C . LYS A 1 88 ? -0.428 -7.408 -4.977 1.00 94.44 88 LYS A C 1
ATOM 630 O O . LYS A 1 88 ? -0.931 -7.820 -3.932 1.00 94.44 88 LYS A O 1
ATOM 635 N N . GLY A 1 89 ? -0.495 -8.096 -6.112 1.00 92.62 89 GLY A N 1
ATOM 636 C CA . GLY A 1 89 ? -1.045 -9.447 -6.184 1.00 92.62 89 GLY A CA 1
ATOM 637 C C . GLY A 1 89 ? -0.904 -10.083 -7.568 1.00 92.62 89 GLY A C 1
ATOM 638 O O . GLY A 1 89 ? -0.326 -9.489 -8.474 1.00 92.62 89 GLY A O 1
ATOM 639 N N . PRO A 1 90 ? -1.434 -11.301 -7.765 1.00 89.50 90 PRO A N 1
ATOM 640 C CA . PRO A 1 90 ? -1.425 -11.943 -9.072 1.00 89.50 90 PRO A CA 1
ATOM 641 C C . PRO A 1 90 ? -2.239 -11.125 -10.084 1.00 89.50 90 PRO A C 1
ATOM 643 O O . PRO A 1 90 ? -3.380 -10.764 -9.775 1.00 89.50 90 PRO A 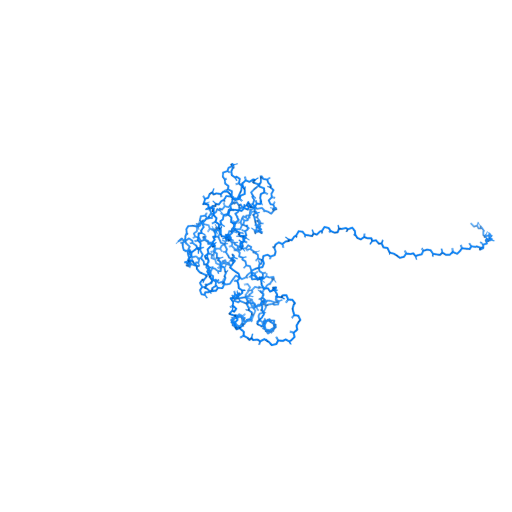O 1
ATOM 646 N N . PRO A 1 91 ? -1.728 -10.893 -11.306 1.00 92.81 91 PRO A N 1
ATOM 647 C CA . PRO A 1 91 ? -2.493 -10.251 -12.366 1.00 92.81 91 PRO A CA 1
ATOM 648 C C . PRO A 1 91 ? -3.871 -10.889 -12.580 1.00 92.81 91 PRO A C 1
ATOM 650 O O . PRO A 1 91 ? -4.002 -12.104 -12.747 1.00 92.81 91 PRO A O 1
ATOM 653 N N . GLY A 1 92 ? -4.916 -10.064 -12.580 1.00 93.62 92 GLY A N 1
ATOM 654 C CA . GLY A 1 92 ? -6.311 -10.487 -12.707 1.00 93.62 92 GLY A CA 1
ATOM 655 C C . GLY A 1 92 ? -6.959 -11.010 -11.420 1.00 93.62 92 GLY A C 1
ATOM 656 O O . GLY A 1 92 ? -8.134 -11.382 -11.462 1.00 93.62 92 GLY A O 1
ATOM 657 N N . ALA A 1 93 ? -6.254 -11.034 -10.283 1.00 94.69 93 ALA A N 1
ATOM 658 C CA . ALA A 1 93 ? -6.846 -11.416 -9.002 1.00 94.69 93 ALA A CA 1
ATOM 659 C C . ALA A 1 93 ? -8.008 -10.477 -8.639 1.00 94.69 93 ALA A C 1
ATOM 661 O O . ALA A 1 93 ? -7.865 -9.255 -8.691 1.00 94.69 93 ALA A O 1
ATOM 662 N N . SER A 1 94 ? -9.163 -11.053 -8.283 1.00 96.00 94 SER A N 1
ATOM 663 C CA . SER A 1 94 ? -10.351 -10.287 -7.887 1.00 96.00 94 SER A CA 1
ATOM 664 C C . SER A 1 94 ? -10.173 -9.661 -6.507 1.00 96.00 94 SER A C 1
ATOM 666 O O . SER A 1 94 ? -9.702 -10.313 -5.573 1.00 96.00 94 SER A O 1
ATOM 668 N N . LEU A 1 95 ? -10.614 -8.409 -6.379 1.00 96.94 95 LEU A N 1
ATOM 669 C CA . LEU A 1 95 ? -10.679 -7.677 -5.116 1.00 96.94 95 LEU A CA 1
ATOM 670 C C . LEU A 1 95 ? -12.093 -7.678 -4.511 1.00 96.94 95 LEU A C 1
ATOM 672 O O . LEU A 1 95 ? -12.384 -6.925 -3.583 1.00 96.94 95 LEU A O 1
ATOM 676 N N . ASP A 1 96 ? -12.988 -8.535 -5.008 1.00 95.69 96 ASP A N 1
ATOM 677 C CA . ASP A 1 96 ? -14.345 -8.645 -4.482 1.00 95.69 96 ASP A CA 1
ATOM 678 C C . ASP A 1 96 ? -14.357 -9.008 -2.990 1.00 95.69 96 ASP A C 1
ATOM 680 O O . ASP A 1 96 ? -13.713 -9.953 -2.523 1.00 95.69 96 ASP A O 1
ATOM 684 N N . GLY A 1 97 ? -15.138 -8.238 -2.229 1.00 94.38 97 GLY A N 1
ATOM 685 C CA . GLY A 1 97 ? -15.248 -8.380 -0.780 1.00 94.38 97 GLY A CA 1
ATOM 686 C C . GLY A 1 97 ? -14.067 -7.808 0.007 1.00 94.38 97 GLY A C 1
ATOM 687 O O . GLY A 1 97 ? -14.079 -7.942 1.233 1.00 94.38 97 GLY A O 1
ATOM 688 N N . LEU A 1 98 ? -13.086 -7.187 -0.660 1.00 97.06 98 LEU A N 1
ATOM 689 C CA . LEU A 1 98 ? -12.010 -6.436 -0.022 1.00 97.06 98 LEU A CA 1
ATOM 690 C C . LEU A 1 98 ? -12.345 -4.951 0.103 1.00 97.06 98 LEU A C 1
ATOM 692 O O . LEU A 1 98 ? -13.016 -4.357 -0.743 1.00 97.06 98 LEU A O 1
ATOM 696 N N . TRP A 1 99 ? -11.821 -4.367 1.169 1.00 97.44 99 TRP A N 1
ATOM 697 C CA . TRP A 1 99 ? -11.881 -2.951 1.479 1.00 97.44 99 TRP A CA 1
ATOM 698 C C . TRP A 1 99 ? -10.488 -2.473 1.833 1.00 97.44 99 TRP A C 1
ATOM 700 O O . TRP A 1 99 ? -9.810 -3.121 2.630 1.00 97.44 99 TRP A O 1
ATOM 710 N N . PHE A 1 100 ? -10.088 -1.340 1.273 1.00 97.94 100 PHE A N 1
ATOM 711 C CA . PHE A 1 100 ? -8.971 -0.590 1.818 1.00 97.94 100 PHE A CA 1
ATOM 712 C C . PHE A 1 100 ? -9.517 0.414 2.833 1.00 97.94 100 PHE A C 1
ATOM 714 O O . PHE A 1 100 ? -10.465 1.149 2.539 1.00 97.94 100 PHE A O 1
ATOM 721 N N . VAL A 1 101 ? -8.962 0.379 4.039 1.00 97.19 101 VAL A N 1
ATOM 722 C CA . VAL A 1 101 ? -9.406 1.172 5.183 1.00 97.19 101 VAL A CA 1
ATOM 723 C C . VAL A 1 101 ? -8.200 1.796 5.857 1.00 97.19 101 VAL A C 1
ATOM 725 O O . VAL A 1 101 ? -7.177 1.132 6.016 1.00 97.19 101 VAL A O 1
ATOM 728 N N . VAL A 1 102 ? -8.345 3.044 6.286 1.00 96.50 102 VAL A N 1
ATOM 729 C CA . VAL A 1 102 ? -7.425 3.675 7.233 1.00 96.50 102 VAL A CA 1
ATOM 730 C C . VAL A 1 102 ? -8.192 3.973 8.509 1.00 96.50 102 VAL A C 1
ATOM 732 O O . VAL A 1 102 ? -9.322 4.467 8.439 1.00 96.50 102 VAL A O 1
ATOM 735 N N . ILE A 1 103 ? -7.593 3.610 9.640 1.00 93.94 103 ILE A N 1
ATOM 736 C CA . ILE A 1 103 ? -8.073 3.974 10.971 1.00 93.94 103 ILE A CA 1
ATOM 737 C C . ILE A 1 103 ? -7.020 4.796 11.711 1.00 93.94 103 ILE A C 1
ATOM 739 O O . ILE A 1 103 ? -5.836 4.463 11.629 1.00 93.94 103 ILE A O 1
ATOM 743 N N . GLY 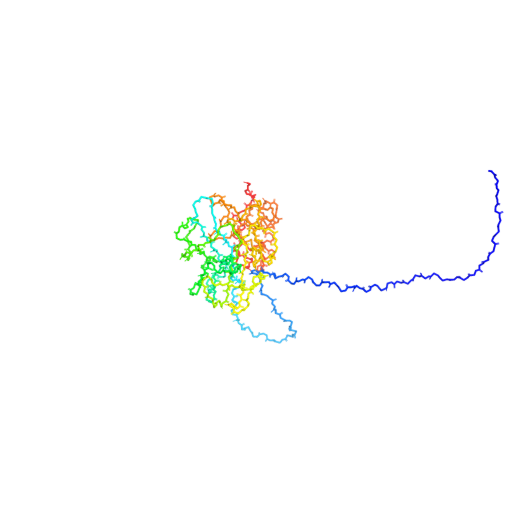A 1 104 ? -7.460 5.784 12.472 1.00 91.56 104 GLY A N 1
ATOM 744 C CA . GLY A 1 104 ? -6.635 6.635 13.324 1.00 91.56 104 GLY A CA 1
ATOM 745 C C . GLY A 1 104 ? -7.442 7.081 14.540 1.00 91.56 104 GLY A C 1
ATOM 746 O O . GLY A 1 104 ? -8.129 6.252 15.164 1.00 91.56 104 GLY A O 1
ATOM 747 N N . ASP A 1 105 ? -7.331 8.352 14.920 1.00 88.19 105 ASP A N 1
ATOM 748 C CA . ASP A 1 105 ? -8.074 8.925 16.035 1.00 88.19 105 ASP A CA 1
ATOM 749 C C . ASP A 1 105 ? -9.437 9.517 15.638 1.00 88.19 105 ASP A C 1
ATOM 751 O O . ASP A 1 105 ? -9.735 9.936 14.526 1.00 88.19 105 ASP A O 1
ATOM 755 N N . GLY A 1 106 ? -10.347 9.509 16.603 1.00 89.12 106 GLY A N 1
ATOM 756 C CA . GLY A 1 106 ? -11.676 10.071 16.477 1.00 89.12 106 GLY A CA 1
ATOM 757 C C . GLY A 1 106 ? -11.882 11.287 17.361 1.00 89.12 106 GLY A C 1
ATOM 758 O O . GLY A 1 106 ? -10.979 11.942 17.876 1.00 89.12 106 GLY A O 1
ATOM 759 N N . THR A 1 107 ? -13.152 11.582 17.635 1.00 89.75 107 THR A N 1
ATOM 760 C CA . THR A 1 107 ? -13.457 12.527 18.713 1.00 89.75 107 THR A CA 1
ATOM 761 C C . THR A 1 107 ? -12.929 12.010 20.055 1.00 89.75 107 THR A C 1
ATOM 763 O O . THR A 1 107 ? -12.797 10.810 20.266 1.00 89.75 107 THR A O 1
ATOM 766 N N . ALA A 1 108 ? -12.763 12.896 21.040 1.00 85.38 108 ALA A N 1
ATOM 767 C CA . ALA A 1 108 ? -12.342 12.509 22.394 1.00 85.38 108 ALA A CA 1
ATOM 768 C C . ALA A 1 108 ? -13.236 11.450 23.086 1.00 85.38 108 ALA A C 1
ATOM 770 O O . ALA A 1 108 ? -12.866 10.946 24.141 1.00 85.38 108 ALA A O 1
ATOM 771 N N . ALA A 1 109 ? -14.435 11.179 22.556 1.00 86.12 109 ALA A N 1
ATOM 772 C CA . ALA A 1 109 ? -15.329 10.130 23.042 1.00 86.12 109 ALA A CA 1
ATOM 773 C C . ALA A 1 109 ? -15.200 8.800 22.280 1.00 86.12 109 ALA A C 1
ATOM 775 O O . ALA A 1 109 ? -15.711 7.806 22.779 1.00 86.12 109 ALA A O 1
ATOM 776 N N . GLN A 1 110 ? -14.615 8.822 21.080 1.00 89.50 110 GLN A N 1
ATOM 777 C CA . GLN A 1 110 ? -14.353 7.649 20.242 1.00 89.50 110 GLN A CA 1
ATOM 778 C C . GLN A 1 110 ? -12.917 7.143 20.385 1.00 89.50 110 GLN A C 1
ATOM 780 O O . GLN A 1 110 ? -12.664 6.015 20.025 1.00 89.50 110 GLN A O 1
ATOM 785 N N . GLY A 1 111 ? -11.985 7.988 20.837 1.00 89.00 111 GLY A N 1
ATOM 786 C CA . GLY A 1 111 ? -10.598 7.573 21.028 1.00 89.00 111 GLY A CA 1
ATOM 787 C C . GLY A 1 111 ? -9.946 7.094 19.730 1.00 89.00 111 GLY A C 1
ATOM 788 O O . GLY A 1 111 ? -9.949 7.850 18.764 1.00 89.00 111 GLY A O 1
ATOM 789 N N . SER A 1 112 ? -9.325 5.916 19.718 1.00 89.69 112 SER A N 1
ATOM 790 C CA . SER A 1 112 ? -8.593 5.382 18.554 1.00 89.69 112 SER A CA 1
ATOM 791 C C . SER A 1 112 ? -9.367 4.261 17.862 1.00 89.69 112 SER A C 1
ATOM 793 O O . SER A 1 112 ? -10.210 3.623 18.466 1.00 89.69 112 SER A O 1
ATOM 795 N N . GLY A 1 113 ? -9.053 3.992 16.592 1.00 91.56 113 GLY A N 1
ATOM 796 C CA . GLY A 1 113 ? -9.685 2.913 15.823 1.00 91.56 113 GLY A CA 1
ATOM 797 C C . GLY A 1 113 ? -10.837 3.386 14.940 1.00 91.56 113 GLY A C 1
ATOM 798 O O . GLY A 1 113 ? -11.578 2.569 14.383 1.00 91.56 113 GLY A O 1
ATOM 799 N N . VAL A 1 114 ? -10.974 4.700 14.761 1.00 93.88 114 VAL A N 1
ATOM 800 C CA . VAL A 1 114 ? -12.021 5.300 13.937 1.00 93.88 114 VAL A CA 1
ATOM 801 C C . VAL A 1 114 ? -11.641 5.256 12.466 1.00 93.88 114 VAL A C 1
ATOM 803 O O . VAL A 1 114 ? -10.536 5.602 12.083 1.00 93.88 114 VAL A O 1
ATOM 806 N N . ILE A 1 115 ? -12.581 4.829 11.622 1.00 95.06 115 ILE A N 1
ATOM 807 C CA . ILE A 1 115 ? -12.413 4.798 10.168 1.00 95.06 115 ILE A CA 1
ATOM 808 C C . ILE A 1 115 ? -12.393 6.217 9.595 1.00 95.06 115 ILE A C 1
ATOM 810 O O . ILE A 1 115 ? -13.403 6.922 9.656 1.00 95.06 115 ILE A O 1
ATOM 814 N N . GLU A 1 116 ? -11.306 6.557 8.911 1.00 92.56 116 GLU A N 1
ATOM 815 C CA . GLU A 1 116 ? -11.100 7.850 8.243 1.00 92.56 116 GLU A CA 1
ATOM 816 C C . GLU A 1 116 ? -11.102 7.725 6.719 1.00 92.56 116 GLU A C 1
ATOM 818 O O . GLU A 1 116 ? -11.708 8.545 6.025 1.00 92.56 116 GLU A O 1
ATOM 823 N N . SER A 1 117 ? -10.506 6.647 6.196 1.00 94.56 117 SER A N 1
ATOM 824 C CA . SER A 1 117 ? -10.547 6.300 4.774 1.00 94.56 117 SER A CA 1
ATOM 825 C C . SER A 1 117 ? -11.277 4.975 4.576 1.00 94.56 117 SER A C 1
ATOM 827 O O . SER A 1 117 ? -11.033 4.001 5.289 1.00 94.56 117 SER A O 1
ATOM 829 N N . PHE A 1 118 ? -12.206 4.925 3.616 1.00 94.75 118 PHE A N 1
ATOM 830 C CA . PHE A 1 118 ? -13.153 3.814 3.470 1.00 94.75 118 PHE A CA 1
ATOM 831 C C . PHE A 1 118 ? -13.458 3.509 1.999 1.00 94.75 118 PHE A C 1
ATOM 833 O O . PHE A 1 118 ? -14.387 4.061 1.401 1.00 94.75 118 PHE A O 1
ATOM 840 N N . ILE A 1 119 ? -12.679 2.604 1.402 1.00 97.19 119 ILE A N 1
ATOM 841 C CA . ILE A 1 119 ? -12.671 2.367 -0.047 1.00 97.19 119 ILE A CA 1
ATOM 842 C C . ILE A 1 119 ? -13.093 0.933 -0.362 1.00 97.19 119 ILE A C 1
ATOM 844 O O . ILE A 1 119 ? -12.411 -0.034 -0.024 1.00 97.19 119 ILE A O 1
ATOM 848 N N . ASN A 1 120 ? -14.221 0.793 -1.063 1.00 96.88 120 ASN A N 1
ATOM 849 C CA . ASN A 1 120 ? -14.710 -0.500 -1.538 1.00 96.88 120 ASN A CA 1
ATOM 850 C C . ASN A 1 120 ? -13.974 -0.922 -2.816 1.00 96.88 120 ASN A C 1
ATOM 852 O O . ASN A 1 120 ? -14.025 -0.208 -3.820 1.00 96.88 120 ASN A O 1
ATOM 856 N N . LEU A 1 121 ? -13.365 -2.108 -2.809 1.00 97.88 121 LEU A N 1
ATOM 857 C CA . LEU A 1 121 ? -12.625 -2.644 -3.955 1.00 97.88 121 LEU A CA 1
ATOM 858 C C . LEU A 1 121 ? -13.456 -3.621 -4.805 1.00 97.88 121 LEU A C 1
ATOM 860 O O . LEU A 1 121 ? -12.942 -4.215 -5.752 1.00 97.88 121 LEU A O 1
ATOM 864 N N . ALA A 1 122 ? -14.753 -3.775 -4.518 1.00 96.62 122 ALA A N 1
ATOM 865 C CA . ALA A 1 122 ? -15.645 -4.630 -5.295 1.00 96.62 122 ALA A CA 1
ATOM 866 C C . ALA A 1 122 ? -15.658 -4.26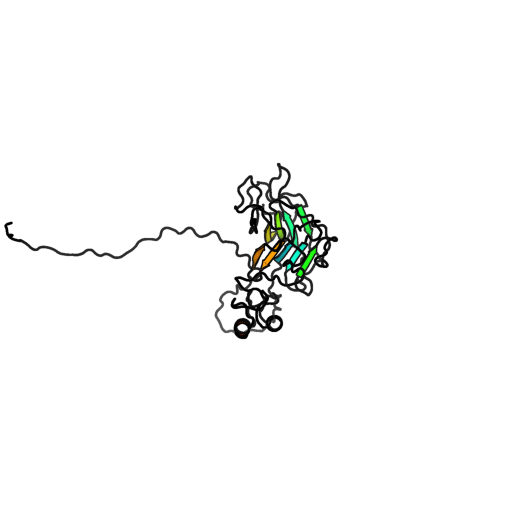1 -6.791 1.00 96.62 122 ALA A C 1
ATOM 868 O O . ALA A 1 122 ? -15.767 -3.095 -7.180 1.00 96.62 122 ALA A O 1
ATOM 869 N N . GLY A 1 123 ? -15.574 -5.282 -7.642 1.00 96.38 123 GLY A N 1
ATOM 870 C CA . GLY A 1 123 ? -15.493 -5.159 -9.094 1.00 96.38 123 GLY A CA 1
ATOM 871 C C . GLY A 1 123 ? -14.126 -4.717 -9.622 1.00 96.38 123 GLY A C 1
ATOM 872 O O . GLY A 1 123 ? -14.001 -4.491 -10.827 1.00 96.38 123 GLY A O 1
ATOM 873 N N . LYS A 1 124 ? -13.114 -4.567 -8.760 1.00 98.06 124 LYS A N 1
ATOM 874 C CA . LYS A 1 124 ? -11.728 -4.290 -9.155 1.00 98.06 124 LYS A CA 1
ATOM 875 C C . LYS A 1 124 ? -10.916 -5.579 -9.217 1.00 98.06 124 LYS A C 1
ATOM 877 O O . LYS A 1 124 ? -11.240 -6.582 -8.581 1.00 98.06 124 LYS A O 1
ATOM 882 N N . THR A 1 125 ? -9.844 -5.531 -9.993 1.00 97.25 125 THR A N 1
ATOM 883 C CA . THR A 1 125 ? -8.875 -6.617 -10.134 1.00 97.25 125 THR A CA 1
ATOM 884 C C . THR A 1 125 ? -7.473 -6.042 -10.111 1.00 97.25 125 THR A C 1
ATOM 886 O O . THR A 1 125 ? -7.291 -4.906 -10.547 1.00 97.25 125 THR A O 1
ATOM 889 N N . ILE A 1 126 ? -6.491 -6.835 -9.689 1.00 97.31 126 ILE A N 1
ATOM 890 C CA . ILE A 1 126 ? -5.083 -6.479 -9.882 1.00 97.31 126 ILE A CA 1
ATOM 891 C C . ILE A 1 126 ? -4.792 -6.368 -11.397 1.00 97.31 126 ILE A C 1
ATOM 893 O O . ILE A 1 126 ? -5.133 -7.302 -12.136 1.00 97.31 126 ILE A O 1
ATOM 897 N N . PRO A 1 127 ? -4.230 -5.248 -11.885 1.00 96.81 127 PRO A N 1
ATOM 898 C CA . PRO A 1 127 ? -3.836 -5.059 -13.281 1.00 96.81 127 PRO A CA 1
ATOM 899 C C . PRO A 1 127 ? -2.772 -6.049 -13.778 1.00 96.81 127 PRO A C 1
ATOM 901 O O . PRO A 1 127 ? -2.275 -6.910 -13.052 1.00 96.81 127 PRO A O 1
ATOM 904 N N . SER A 1 128 ? -2.456 -5.972 -15.074 1.00 93.94 128 SER A N 1
ATOM 905 C CA . SER A 1 128 ? -1.570 -6.935 -15.745 1.00 93.94 128 SER A CA 1
ATOM 906 C C . SER A 1 128 ? -0.114 -6.894 -15.279 1.00 93.94 128 SER A C 1
ATOM 908 O O . SER A 1 128 ? 0.606 -7.862 -15.497 1.00 93.94 128 SER A O 1
ATOM 910 N N . ASP A 1 129 ? 0.310 -5.778 -14.698 1.00 87.31 129 ASP A N 1
ATOM 911 C CA . ASP A 1 129 ? 1.641 -5.564 -14.121 1.00 87.31 129 ASP A CA 1
ATOM 912 C C . ASP A 1 129 ? 1.760 -6.077 -12.675 1.00 87.31 129 ASP A C 1
ATOM 914 O O . ASP A 1 129 ? 2.864 -6.128 -12.149 1.00 87.31 129 ASP A O 1
ATOM 918 N N . GLY A 1 130 ? 0.659 -6.518 -12.055 1.00 93.88 130 GLY A N 1
ATOM 919 C CA . GLY A 1 130 ? 0.657 -7.053 -10.692 1.00 93.88 130 GLY A CA 1
ATOM 920 C C . GLY A 1 130 ? 0.434 -6.008 -9.595 1.00 93.88 130 GLY A C 1
ATOM 921 O O . GLY A 1 130 ? 0.425 -6.383 -8.418 1.00 93.88 130 GLY A O 1
ATOM 922 N N . TYR A 1 131 ? 0.194 -4.744 -9.957 1.00 96.25 131 TYR A N 1
ATOM 923 C CA . TYR A 1 131 ? 0.057 -3.628 -9.021 1.00 96.25 131 TYR A CA 1
ATOM 924 C C . TYR A 1 131 ? -1.232 -2.860 -9.280 1.00 96.25 131 TYR A C 1
ATOM 926 O O . TYR A 1 131 ? -1.479 -2.424 -10.395 1.00 96.25 131 TYR A O 1
ATOM 934 N N . LEU A 1 132 ? -2.079 -2.701 -8.261 1.00 98.25 132 LEU A N 1
ATOM 935 C CA . LEU A 1 132 ? -3.200 -1.765 -8.322 1.00 98.25 132 LEU A CA 1
ATOM 936 C C . LEU A 1 132 ? -2.816 -0.488 -7.582 1.00 98.25 132 LEU A C 1
ATOM 938 O O . LEU A 1 132 ? -2.797 -0.481 -6.347 1.00 98.25 132 LEU A O 1
ATOM 942 N N . LEU A 1 133 ? -2.599 0.589 -8.331 1.00 98.38 133 LEU A N 1
ATOM 943 C CA . LEU A 1 133 ? -2.332 1.907 -7.776 1.00 98.38 133 LEU A CA 1
ATOM 944 C C . LEU A 1 133 ? -3.641 2.664 -7.520 1.00 98.38 133 LEU A C 1
ATOM 946 O O . LEU A 1 133 ? -4.388 3.000 -8.446 1.00 98.38 133 LEU A O 1
ATOM 950 N N . ILE A 1 134 ? -3.913 2.953 -6.251 1.00 98.44 134 ILE A N 1
ATOM 951 C CA . ILE A 1 134 ? -5.051 3.757 -5.807 1.00 98.44 134 ILE A CA 1
ATOM 952 C C . ILE A 1 134 ? -4.507 5.111 -5.365 1.00 98.44 134 ILE A C 1
ATOM 954 O O . ILE A 1 134 ? -3.702 5.177 -4.444 1.00 98.44 134 ILE A O 1
ATOM 958 N N . GLY A 1 135 ? -4.947 6.185 -6.009 1.00 97.69 135 GLY A N 1
ATOM 959 C CA . GLY A 1 135 ? -4.406 7.523 -5.777 1.00 97.69 135 GLY A CA 1
ATOM 960 C C . GLY A 1 135 ? -5.443 8.613 -5.985 1.00 97.69 135 GLY A C 1
ATOM 961 O O . GLY A 1 135 ? -6.531 8.377 -6.527 1.00 97.69 135 GLY A O 1
ATOM 962 N N . GLU A 1 136 ? -5.093 9.826 -5.577 1.00 95.38 136 GLU A N 1
ATOM 963 C CA . GLU A 1 136 ? -5.927 10.997 -5.819 1.00 95.38 136 GLU A CA 1
ATOM 964 C C . GLU A 1 136 ? -5.808 11.531 -7.253 1.00 95.38 136 GLU A C 1
ATOM 966 O O . GLU A 1 136 ? -4.861 11.264 -7.992 1.00 95.38 136 GLU A O 1
ATOM 971 N N . SER A 1 137 ? -6.788 12.335 -7.678 1.00 95.62 137 SER A N 1
ATOM 972 C CA . SER A 1 137 ? -6.764 12.963 -9.012 1.00 95.62 137 SER A CA 1
ATOM 973 C C . SER A 1 137 ? -5.665 14.022 -9.185 1.00 95.62 137 SER A C 1
ATOM 975 O O . SER A 1 137 ? -5.370 14.417 -10.313 1.00 95.62 137 SER A O 1
ATOM 977 N N . SER A 1 138 ? -5.113 14.506 -8.073 1.00 92.94 138 SER A N 1
ATOM 978 C CA . SER A 1 138 ? -3.990 15.443 -7.971 1.00 92.94 138 SER A CA 1
ATOM 979 C C . SER A 1 138 ? -2.635 14.774 -8.195 1.00 92.94 138 SER A C 1
ATOM 981 O O . SER A 1 138 ? -1.678 15.493 -8.485 1.00 92.94 138 SER A O 1
ATOM 983 N N . MET A 1 139 ? -2.564 13.439 -8.111 1.00 92.88 139 MET A N 1
ATOM 984 C CA . MET A 1 139 ? -1.317 12.683 -8.170 1.00 92.88 139 MET A CA 1
ATOM 985 C C . MET A 1 139 ? -0.557 12.947 -9.471 1.00 92.88 139 MET A C 1
ATOM 987 O O . MET A 1 139 ? -1.104 12.954 -10.577 1.00 92.88 139 MET A O 1
ATOM 991 N N . THR A 1 140 ? 0.742 13.155 -9.316 1.00 93.06 140 THR A N 1
ATOM 992 C CA . THR A 1 140 ? 1.716 13.445 -10.366 1.00 93.06 140 THR A CA 1
ATOM 993 C C . THR A 1 140 ? 2.804 12.378 -10.485 1.00 93.06 140 THR A C 1
ATOM 995 O O . THR A 1 140 ? 3.415 12.269 -11.549 1.00 93.06 140 THR A O 1
ATOM 998 N N . ALA A 1 141 ? 3.030 11.577 -9.439 1.00 89.25 141 ALA A N 1
ATOM 999 C CA . ALA A 1 141 ? 4.047 10.526 -9.397 1.00 89.25 141 ALA A CA 1
ATOM 1000 C C . ALA A 1 141 ? 3.811 9.413 -10.433 1.00 89.25 141 ALA A C 1
ATOM 1002 O O . ALA A 1 141 ? 4.756 8.903 -11.033 1.00 89.25 141 ALA A O 1
ATOM 1003 N N . ALA A 1 142 ? 2.547 9.067 -10.677 1.00 93.19 142 ALA A N 1
ATOM 1004 C CA . ALA A 1 142 ? 2.109 8.115 -11.689 1.00 93.19 142 ALA A CA 1
ATOM 1005 C C . ALA A 1 142 ? 0.637 8.377 -12.052 1.00 93.19 142 ALA A C 1
ATOM 1007 O O . ALA A 1 142 ? 0.010 9.300 -11.538 1.00 93.19 142 ALA A O 1
ATOM 1008 N N . THR A 1 143 ? 0.081 7.585 -12.972 1.00 95.94 143 THR A N 1
ATOM 1009 C CA . THR A 1 143 ? -1.362 7.595 -13.260 1.00 95.94 143 THR A CA 1
ATOM 1010 C C . THR A 1 143 ? -2.035 6.482 -12.454 1.00 95.94 143 THR A C 1
ATOM 1012 O O . THR A 1 143 ? -1.736 5.325 -12.738 1.00 95.94 143 THR A O 1
ATOM 1015 N N . PRO A 1 144 ? -2.934 6.787 -11.497 1.00 97.62 144 PRO A N 1
ATOM 1016 C CA . PRO A 1 144 ? -3.639 5.757 -10.736 1.00 97.62 144 PRO A CA 1
ATOM 1017 C C . PRO A 1 144 ? -4.530 4.874 -11.612 1.00 97.62 144 PRO A C 1
ATOM 1019 O O . PRO A 1 144 ? -5.228 5.367 -12.505 1.00 97.62 144 PRO A O 1
ATOM 1022 N N . ASP A 1 145 ? -4.597 3.586 -11.284 1.00 98.25 145 ASP A N 1
ATOM 1023 C CA . ASP A 1 145 ? -5.590 2.659 -11.836 1.00 98.25 145 ASP A CA 1
ATOM 1024 C C . ASP A 1 145 ? -6.985 2.926 -11.262 1.00 98.25 145 ASP A C 1
ATOM 1026 O O . ASP A 1 145 ? -8.012 2.762 -11.933 1.00 98.25 145 ASP A O 1
ATOM 1030 N N . LEU A 1 146 ? -7.026 3.345 -9.994 1.00 97.94 146 LEU A N 1
ATOM 1031 C CA . LEU A 1 146 ? -8.229 3.762 -9.294 1.00 97.94 146 LEU A CA 1
ATOM 1032 C C . LEU A 1 146 ? -8.044 5.167 -8.726 1.00 97.94 146 LEU A C 1
ATOM 1034 O O . LEU A 1 146 ? -7.342 5.367 -7.741 1.00 97.94 146 LEU A O 1
ATOM 1038 N N . ILE A 1 147 ? -8.749 6.124 -9.325 1.00 97.69 147 ILE A N 1
ATOM 1039 C CA . ILE A 1 147 ? -8.819 7.494 -8.819 1.00 97.69 147 ILE A CA 1
ATOM 1040 C C . ILE A 1 147 ? -9.949 7.592 -7.794 1.00 97.69 147 ILE A C 1
ATOM 1042 O O . ILE A 1 147 ? -11.111 7.317 -8.114 1.00 97.69 147 ILE A O 1
ATOM 1046 N N . THR A 1 148 ? -9.616 8.008 -6.579 1.00 95.94 148 THR A N 1
ATOM 1047 C CA . THR A 1 148 ? -10.561 8.252 -5.482 1.00 95.94 148 THR A CA 1
ATOM 1048 C C . THR A 1 148 ? -10.019 9.344 -4.566 1.00 95.94 148 THR A C 1
ATOM 1050 O O . THR A 1 148 ? -8.872 9.744 -4.701 1.00 95.94 148 THR A O 1
ATOM 1053 N N . ASN A 1 149 ? -10.851 9.860 -3.667 1.00 93.19 149 ASN A N 1
ATOM 1054 C CA . ASN A 1 149 ? -10.367 10.695 -2.575 1.00 93.19 149 ASN A CA 1
ATOM 1055 C C . ASN A 1 149 ? -9.851 9.772 -1.463 1.00 93.19 149 ASN A C 1
ATOM 1057 O O . ASN A 1 149 ? -10.570 8.840 -1.082 1.00 93.19 149 ASN A O 1
ATOM 1061 N N . LEU A 1 150 ? -8.605 9.985 -1.044 1.00 93.44 150 LEU A N 1
ATOM 1062 C CA . LEU A 1 150 ? -7.941 9.190 -0.012 1.00 93.44 150 LEU A CA 1
ATOM 1063 C C . LEU A 1 150 ? -8.038 9.891 1.334 1.00 93.44 150 LEU A C 1
ATOM 1065 O O . LEU A 1 150 ? -8.475 9.236 2.286 1.00 93.44 150 LEU A O 1
ATOM 1069 N N . ASN A 1 151 ? -7.733 11.198 1.347 1.00 85.69 151 ASN A N 1
ATOM 1070 C CA . ASN A 1 151 ? -7.796 12.074 2.515 1.00 85.69 151 ASN A CA 1
ATOM 1071 C C . ASN A 1 151 ? -7.077 11.422 3.699 1.00 85.69 151 ASN A C 1
ATOM 1073 O O . ASN A 1 151 ? -7.704 11.165 4.731 1.00 85.69 151 ASN A O 1
ATOM 1077 N N . PHE A 1 152 ? -5.808 11.060 3.498 1.00 91.56 152 PHE A N 1
ATOM 1078 C CA . PHE A 1 152 ? -5.002 10.540 4.588 1.00 91.56 152 PHE A CA 1
ATOM 1079 C C . PHE A 1 152 ? -4.714 11.667 5.578 1.00 91.56 152 PHE A C 1
ATOM 1081 O O . PHE A 1 152 ? -4.703 12.847 5.228 1.00 91.56 152 PHE A O 1
ATOM 1088 N N . GLU A 1 153 ? -4.597 11.299 6.849 1.00 82.25 153 GLU A N 1
ATOM 1089 C CA . GLU A 1 153 ? -4.228 12.244 7.892 1.00 82.25 153 GLU A CA 1
ATOM 1090 C C . GLU A 1 153 ? -2.708 12.303 8.052 1.00 82.25 153 GLU A C 1
ATOM 1092 O O . GLU A 1 153 ? -1.984 11.323 7.837 1.00 82.25 153 GLU A O 1
ATOM 1097 N N . ASN A 1 154 ? -2.228 13.490 8.425 1.00 82.75 154 ASN A N 1
ATOM 1098 C CA . ASN A 1 154 ? -0.813 13.784 8.581 1.00 82.75 154 ASN A CA 1
ATOM 1099 C C . ASN A 1 154 ? -0.581 14.142 10.053 1.00 82.75 154 ASN A C 1
ATOM 1101 O O . ASN A 1 154 ? -1.246 15.022 10.607 1.00 82.75 154 ASN A O 1
ATOM 1105 N N . GLY A 1 155 ? 0.459 13.574 10.656 1.00 77.75 155 GLY A N 1
ATOM 1106 C CA . GLY A 1 155 ? 0.962 13.983 11.966 1.00 77.75 155 GLY A CA 1
ATOM 1107 C C . GLY A 1 155 ? 0.468 13.184 13.175 1.00 77.75 155 GLY A C 1
ATOM 1108 O O . GLY A 1 155 ? 0.763 13.610 14.292 1.00 77.75 155 GLY A O 1
ATOM 1109 N N . ASP A 1 156 ? -0.188 12.044 12.975 1.00 79.81 156 ASP A N 1
ATOM 1110 C CA . ASP A 1 156 ? -0.734 11.140 14.000 1.00 79.81 156 ASP A CA 1
ATOM 1111 C C . ASP A 1 156 ? -0.379 9.652 13.716 1.00 79.81 156 ASP A C 1
ATOM 1113 O O . ASP A 1 156 ? 0.495 9.346 12.899 1.00 79.81 156 ASP A O 1
ATOM 1117 N N . ASN A 1 157 ? -0.958 8.694 14.445 1.00 85.25 157 ASN A N 1
ATOM 1118 C CA . ASN A 1 157 ? -0.791 7.265 14.151 1.00 85.25 157 ASN A CA 1
ATOM 1119 C C . ASN A 1 157 ? -1.964 6.746 13.313 1.00 85.25 157 ASN A C 1
ATOM 1121 O O . ASN A 1 157 ? -3.026 6.449 13.855 1.00 85.25 157 ASN A O 1
ATOM 1125 N N . VAL A 1 158 ? -1.713 6.464 12.036 1.00 90.56 158 VAL A N 1
ATOM 1126 C CA . VAL A 1 158 ? -2.708 5.856 11.146 1.00 90.56 158 VAL A CA 1
ATOM 1127 C C . VAL A 1 158 ? -2.353 4.413 10.817 1.00 90.56 158 VAL A C 1
ATOM 1129 O O . VAL A 1 158 ? -1.204 4.059 10.531 1.00 90.56 158 VAL A O 1
ATOM 1132 N N . THR A 1 159 ? -3.347 3.529 10.849 1.00 93.62 159 THR A N 1
ATOM 1133 C CA . THR A 1 159 ? -3.208 2.135 10.426 1.00 93.62 159 THR A CA 1
ATOM 1134 C C . THR A 1 159 ? -3.926 1.904 9.108 1.00 93.62 159 THR A C 1
ATOM 1136 O O . THR A 1 159 ? -5.149 1.950 9.025 1.00 93.62 159 THR A O 1
ATOM 1139 N N . HIS A 1 160 ? -3.142 1.585 8.083 1.00 96.50 160 HIS A N 1
ATOM 1140 C CA . HIS A 1 160 ? -3.603 1.222 6.753 1.00 96.50 160 HIS A CA 1
ATOM 1141 C C . HIS A 1 160 ? -3.877 -0.277 6.703 1.00 96.50 160 HIS A C 1
ATOM 1143 O O . HIS A 1 160 ? -3.035 -1.088 7.096 1.00 96.50 160 HIS A O 1
ATOM 1149 N N . MET A 1 161 ? -5.054 -0.657 6.216 1.00 96.31 161 MET A N 1
ATOM 1150 C CA . MET A 1 161 ? -5.560 -2.021 6.307 1.00 96.31 161 MET A CA 1
ATOM 1151 C C . MET A 1 161 ? -6.241 -2.463 5.019 1.00 96.31 161 MET A C 1
ATOM 1153 O O . MET A 1 161 ? -7.004 -1.727 4.395 1.00 96.31 161 MET A O 1
ATOM 1157 N N . LEU A 1 162 ? -6.033 -3.730 4.679 1.00 97.19 162 LEU A N 1
ATOM 1158 C CA . LEU A 1 162 ? -6.839 -4.460 3.717 1.00 97.19 162 LEU A CA 1
ATOM 1159 C C . LEU A 1 162 ? -7.748 -5.422 4.489 1.00 97.19 162 LEU A C 1
ATOM 1161 O O . LEU A 1 162 ? -7.285 -6.404 5.070 1.00 97.19 162 LEU A O 1
ATOM 1165 N N . LEU A 1 163 ? -9.049 -5.140 4.507 1.00 95.62 163 LEU A N 1
ATOM 1166 C CA . LEU A 1 163 ? -10.046 -5.909 5.251 1.00 95.62 163 LEU A CA 1
ATOM 1167 C C . LEU A 1 163 ? -10.939 -6.711 4.311 1.00 95.62 163 LEU A C 1
ATOM 1169 O O . LEU A 1 163 ? -11.352 -6.228 3.257 1.00 95.62 163 LEU A O 1
ATOM 1173 N N . ARG A 1 164 ? -11.310 -7.926 4.718 1.00 94.56 164 ARG A N 1
ATOM 1174 C CA . ARG A 1 164 ? -12.297 -8.749 4.013 1.00 94.56 164 ARG A CA 1
ATOM 1175 C C . ARG A 1 164 ? -13.627 -8.763 4.751 1.00 94.56 164 ARG A C 1
ATOM 1177 O O . ARG A 1 164 ? -13.684 -8.980 5.961 1.00 94.56 164 ARG A O 1
ATOM 1184 N N . GLY A 1 165 ? -14.714 -8.611 3.996 1.00 91.19 165 GLY A N 1
ATOM 1185 C CA . GLY A 1 165 ? -16.076 -8.746 4.516 1.00 91.19 165 GLY A CA 1
ATOM 1186 C C . GLY A 1 165 ? -16.451 -7.670 5.533 1.00 91.19 165 GLY A C 1
ATOM 1187 O O . GLY A 1 165 ? -17.188 -7.956 6.472 1.00 91.19 165 GLY A O 1
ATOM 1188 N N . LEU A 1 166 ? -15.923 -6.457 5.359 1.00 93.62 166 LEU A N 1
ATOM 1189 C CA . LEU A 1 166 ? -16.247 -5.317 6.204 1.00 93.62 166 LEU A CA 1
ATOM 1190 C C . LEU A 1 166 ? -17.731 -4.950 6.076 1.00 93.62 166 LEU A C 1
ATOM 1192 O O . LEU A 1 166 ? -18.278 -4.832 4.977 1.00 93.62 166 LEU A O 1
ATOM 1196 N N . SER A 1 167 ? -18.368 -4.762 7.224 1.00 91.50 167 SER A N 1
ATOM 1197 C CA . SER A 1 167 ? -19.778 -4.412 7.396 1.00 91.50 167 SER A CA 1
ATOM 1198 C C . SER A 1 167 ? -19.917 -3.185 8.300 1.00 91.50 167 SER A C 1
ATOM 1200 O O . SER A 1 167 ? -20.678 -3.174 9.262 1.00 91.50 167 SER A O 1
ATOM 1202 N N . SER A 1 168 ? -19.142 -2.149 7.978 1.00 92.69 168 SER A N 1
ATOM 1203 C CA . SER A 1 168 ? -19.058 -0.894 8.727 1.00 92.69 168 SER A CA 1
ATOM 1204 C C . SER A 1 168 ? -19.359 0.314 7.827 1.00 92.69 168 SER A C 1
ATOM 1206 O O . SER A 1 168 ? -19.770 0.158 6.673 1.00 92.69 168 SER A O 1
ATOM 1208 N N . THR A 1 169 ? -19.184 1.522 8.351 1.00 93.81 169 THR A N 1
ATOM 1209 C CA . THR A 1 169 ? -19.337 2.791 7.628 1.00 93.81 169 THR A CA 1
ATOM 1210 C C . THR A 1 169 ? -18.176 3.725 7.938 1.00 93.81 169 THR A C 1
ATOM 1212 O O . THR A 1 169 ? -17.572 3.611 8.998 1.00 93.81 169 THR A O 1
ATOM 1215 N N . ASN A 1 170 ? -17.916 4.692 7.056 1.00 93.44 170 ASN A N 1
ATOM 1216 C CA . ASN A 1 170 ? -16.944 5.750 7.334 1.00 93.44 170 ASN A CA 1
ATOM 1217 C C . ASN A 1 170 ? -17.251 6.463 8.666 1.00 93.44 170 ASN A C 1
ATOM 1219 O O . ASN A 1 170 ? -18.422 6.750 8.939 1.00 93.44 170 ASN A O 1
ATOM 1223 N N . GLY A 1 171 ? -16.228 6.732 9.479 1.00 93.62 171 GLY A N 1
ATOM 1224 C CA . GLY A 1 171 ? -16.343 7.332 10.813 1.00 93.62 171 GLY A CA 1
ATOM 1225 C C . GLY A 1 171 ? -16.826 6.392 11.922 1.00 93.62 171 GLY A C 1
ATOM 1226 O O . GLY A 1 171 ? -17.038 6.847 13.046 1.00 93.62 171 GLY A O 1
ATOM 1227 N N . ALA A 1 172 ? -17.057 5.109 11.628 1.00 94.56 172 ALA A N 1
ATOM 1228 C CA . ALA A 1 172 ? -17.321 4.118 12.663 1.00 94.56 172 ALA A CA 1
ATOM 1229 C C . ALA A 1 172 ? -16.029 3.749 13.392 1.00 94.56 172 ALA A C 1
ATOM 1231 O O . ALA A 1 172 ? -14.955 3.738 12.799 1.00 94.56 172 ALA A O 1
ATOM 1232 N N . ASP A 1 173 ? -16.182 3.414 14.660 1.00 93.75 173 ASP A N 1
ATOM 1233 C CA . ASP A 1 173 ? -15.108 2.999 15.545 1.00 93.75 173 ASP A CA 1
ATOM 1234 C C . ASP A 1 173 ? -14.984 1.466 15.539 1.00 93.75 173 ASP A C 1
ATOM 1236 O O . ASP A 1 173 ? -15.990 0.760 15.692 1.00 93.75 173 ASP A O 1
ATOM 1240 N N . LEU A 1 174 ? -13.782 0.965 15.252 1.00 94.19 174 LEU A N 1
ATOM 1241 C CA . LEU A 1 174 ? -13.445 -0.458 15.218 1.00 94.19 174 LEU A CA 1
ATOM 1242 C C . LEU A 1 174 ? -12.767 -0.951 16.507 1.00 94.19 174 LEU A C 1
ATOM 1244 O O . LEU A 1 174 ? -12.441 -2.134 16.563 1.00 94.19 174 LEU A O 1
ATOM 1248 N N . ASP A 1 175 ? -12.560 -0.091 17.501 1.00 91.62 175 ASP A N 1
ATOM 1249 C CA . ASP A 1 175 ? -11.956 -0.383 18.808 1.00 91.62 175 ASP A CA 1
ATOM 1250 C C . ASP A 1 175 ? -12.752 0.355 19.898 1.00 91.62 175 ASP A C 1
ATOM 1252 O O . ASP A 1 175 ? -12.285 1.280 20.555 1.00 91.62 175 ASP A O 1
ATOM 1256 N N . ALA A 1 176 ? -14.018 -0.033 20.067 1.00 90.94 176 ALA A N 1
ATOM 1257 C CA . ALA A 1 176 ? -14.987 0.747 20.833 1.00 90.94 176 ALA A CA 1
ATOM 1258 C C . ALA A 1 176 ? -14.720 0.767 22.349 1.00 90.94 176 ALA A C 1
ATOM 1260 O O . ALA A 1 176 ? -15.426 1.471 23.084 1.00 90.94 176 ALA A O 1
ATOM 1261 N N . ASP A 1 177 ? -13.788 -0.054 22.843 1.00 89.88 177 ASP A N 1
ATOM 1262 C CA . ASP A 1 177 ? -13.337 -0.045 24.232 1.00 89.88 177 ASP A CA 1
ATOM 1263 C C . ASP A 1 177 ? -11.937 0.558 24.443 1.00 89.88 177 ASP A C 1
ATOM 1265 O O . ASP A 1 177 ? -11.474 0.590 25.592 1.00 89.88 177 ASP A O 1
ATOM 1269 N N . ASP A 1 178 ? -11.346 1.149 23.394 1.00 86.94 178 ASP A N 1
ATOM 1270 C CA . ASP A 1 178 ? -10.080 1.891 23.409 1.00 86.94 178 ASP A CA 1
ATOM 1271 C C . ASP A 1 178 ? -8.916 1.086 24.019 1.00 86.94 178 ASP A C 1
ATOM 1273 O O . ASP A 1 178 ? -8.039 1.628 24.719 1.00 86.94 178 ASP A O 1
ATOM 1277 N N . ASP A 1 179 ? -8.915 -0.234 23.818 1.00 86.62 179 ASP A N 1
ATOM 1278 C CA . ASP A 1 179 ? -7.900 -1.136 24.365 1.00 86.62 179 ASP A CA 1
ATOM 1279 C C . ASP A 1 179 ? -6.743 -1.404 23.383 1.00 86.62 179 ASP A C 1
ATOM 1281 O O . ASP A 1 179 ? -5.754 -2.069 23.734 1.00 86.62 179 ASP A O 1
ATOM 1285 N N . CYS A 1 180 ? -6.819 -0.779 22.202 1.00 86.69 180 CYS A N 1
ATOM 1286 C CA . CYS A 1 180 ? -5.909 -0.906 21.076 1.00 86.69 180 CYS A CA 1
ATOM 1287 C C . CYS A 1 180 ? -5.875 -2.315 20.468 1.00 86.69 180 CYS A C 1
ATOM 1289 O O . CYS A 1 180 ? -4.853 -2.749 19.911 1.00 86.69 180 CYS A O 1
ATOM 1291 N N . VAL A 1 181 ? -6.993 -3.033 20.555 1.00 87.31 181 VAL A N 1
ATOM 1292 C CA . VAL A 1 181 ? -7.260 -4.293 19.868 1.00 87.31 181 VAL A CA 1
ATOM 1293 C C . VAL A 1 181 ? -8.576 -4.159 19.114 1.00 87.31 181 VAL A C 1
ATOM 1295 O O . VAL A 1 181 ? -9.615 -3.872 19.679 1.00 87.31 181 VAL A O 1
ATOM 1298 N N . LEU A 1 182 ? -8.549 -4.433 17.809 1.00 90.12 182 LEU A N 1
ATOM 1299 C CA . LEU A 1 182 ? -9.758 -4.297 16.999 1.00 90.12 182 LEU A CA 1
ATOM 1300 C C . LEU A 1 182 ? -10.866 -5.259 17.438 1.00 90.12 182 LEU A C 1
ATOM 1302 O O . LEU A 1 182 ? -10.666 -6.477 17.542 1.00 90.12 182 LEU A O 1
ATOM 1306 N N . ASP A 1 183 ? -12.066 -4.708 17.564 1.00 88.75 183 ASP A N 1
ATOM 1307 C CA . ASP A 1 183 ? -13.282 -5.424 17.887 1.00 88.75 183 ASP A CA 1
ATOM 1308 C C . ASP A 1 183 ? -13.702 -6.358 16.750 1.00 88.75 183 ASP A C 1
ATOM 1310 O O . ASP A 1 183 ? -13.934 -5.976 15.596 1.00 88.75 183 ASP A O 1
ATOM 1314 N N . HIS A 1 184 ? -13.872 -7.633 17.091 1.00 76.00 184 HIS A N 1
ATOM 1315 C CA . HIS A 1 184 ? -14.334 -8.639 16.145 1.00 76.00 184 HIS A CA 1
ATOM 1316 C C . HIS A 1 184 ? -15.828 -8.482 15.811 1.00 76.00 184 HIS A C 1
ATOM 1318 O O . HIS A 1 184 ? -16.662 -8.200 16.668 1.00 76.00 184 HIS A O 1
ATOM 1324 N N . GLY A 1 185 ? -16.195 -8.806 14.567 1.00 78.75 185 GLY A N 1
ATOM 1325 C CA . GLY A 1 185 ? -17.590 -8.870 14.108 1.00 78.75 185 GLY A CA 1
ATOM 1326 C C . GLY A 1 185 ? -17.999 -7.751 13.150 1.00 78.75 185 GLY A C 1
ATOM 1327 O O . GLY A 1 185 ? -19.043 -7.864 12.511 1.00 78.75 185 GLY A O 1
ATOM 1328 N N . THR A 1 186 ? -17.164 -6.724 12.992 1.00 83.94 186 THR A N 1
ATOM 1329 C CA . THR A 1 186 ? -17.308 -5.660 11.983 1.00 83.94 186 THR A CA 1
ATOM 1330 C C . THR A 1 186 ? -16.693 -6.059 10.636 1.00 83.94 186 THR A C 1
ATOM 1332 O O . THR A 1 186 ? -17.192 -5.645 9.589 1.00 83.94 186 THR A O 1
ATOM 1335 N N . PHE A 1 187 ? -15.680 -6.929 10.642 1.00 90.00 187 PHE A N 1
ATOM 1336 C CA . PHE A 1 187 ? -15.032 -7.542 9.477 1.00 90.00 187 PHE A CA 1
ATOM 1337 C C . PHE A 1 187 ? -14.769 -9.040 9.710 1.00 90.00 187 PHE A C 1
ATOM 1339 O O . PHE A 1 187 ? -14.857 -9.541 10.833 1.00 90.00 187 PHE A O 1
ATOM 1346 N N . ILE A 1 188 ? -14.461 -9.772 8.636 1.00 88.62 188 ILE A N 1
ATOM 1347 C CA . ILE A 1 188 ? -14.200 -11.221 8.677 1.00 88.62 188 ILE A CA 1
ATOM 1348 C C . ILE A 1 188 ? -12.710 -11.510 8.887 1.00 88.62 188 ILE A C 1
ATOM 1350 O O . ILE A 1 188 ? -12.359 -12.427 9.625 1.00 88.62 188 ILE A O 1
ATOM 1354 N N . GLU A 1 189 ? -11.838 -10.756 8.220 1.00 89.38 189 GLU A N 1
ATOM 1355 C CA . GLU A 1 189 ? -10.397 -11.012 8.187 1.00 89.38 189 GLU A CA 1
ATOM 1356 C C . GLU A 1 189 ? -9.628 -9.711 7.925 1.00 89.38 189 GLU A C 1
ATOM 1358 O O . GLU A 1 189 ? -10.033 -8.908 7.081 1.00 89.38 189 GLU A O 1
ATOM 1363 N N . ILE A 1 190 ? -8.504 -9.542 8.625 1.00 92.56 190 ILE A N 1
ATOM 1364 C CA . ILE A 1 190 ? -7.446 -8.597 8.256 1.00 92.56 190 ILE A CA 1
ATOM 1365 C C . ILE A 1 190 ? -6.536 -9.343 7.284 1.00 92.56 190 ILE A C 1
ATOM 1367 O O . ILE A 1 190 ? -5.862 -10.293 7.680 1.00 92.56 190 ILE A O 1
ATOM 1371 N N . VAL A 1 191 ? -6.570 -8.958 6.011 1.00 94.12 191 VAL A N 1
ATOM 1372 C CA . VAL A 1 191 ? -5.757 -9.582 4.958 1.00 94.12 191 VAL A CA 1
ATOM 1373 C C . VAL A 1 191 ? -4.319 -9.094 5.057 1.00 94.12 191 VAL A C 1
ATOM 1375 O O . VAL A 1 191 ? -3.387 -9.886 4.949 1.00 94.12 191 VAL A O 1
ATOM 1378 N N . ASP A 1 192 ? -4.150 -7.794 5.282 1.00 95.44 192 ASP A N 1
ATOM 1379 C CA . ASP A 1 192 ? -2.856 -7.164 5.502 1.00 95.44 192 ASP A CA 1
ATOM 1380 C C . ASP A 1 192 ? -3.036 -5.825 6.221 1.00 95.44 192 ASP A C 1
ATOM 1382 O O . ASP A 1 192 ? -4.094 -5.202 6.105 1.00 95.44 192 ASP A O 1
ATOM 1386 N N . ALA A 1 193 ? -2.021 -5.382 6.960 1.00 94.81 193 ALA A N 1
ATOM 1387 C CA . ALA A 1 193 ? -2.044 -4.093 7.639 1.00 94.81 193 ALA A CA 1
ATOM 1388 C C . ALA A 1 193 ? -0.636 -3.564 7.949 1.00 94.81 193 ALA A C 1
ATOM 1390 O O . ALA A 1 193 ? 0.313 -4.328 8.153 1.00 94.81 193 ALA A O 1
ATOM 1391 N N . VAL A 1 194 ? -0.516 -2.242 8.035 1.00 93.25 194 VAL A N 1
ATOM 1392 C CA . VAL A 1 194 ? 0.685 -1.533 8.486 1.00 93.25 194 VAL A CA 1
ATOM 1393 C C . VAL A 1 194 ? 0.286 -0.225 9.159 1.00 93.25 194 VAL A C 1
ATOM 1395 O O . VAL A 1 194 ? -0.640 0.446 8.715 1.00 93.25 194 VAL A O 1
ATOM 1398 N N . THR A 1 195 ? 0.971 0.130 10.240 1.00 91.62 195 THR A N 1
ATOM 1399 C CA . THR A 1 195 ? 0.785 1.409 10.926 1.00 91.62 195 THR A CA 1
ATOM 1400 C C . THR A 1 195 ? 1.915 2.352 10.533 1.00 91.62 195 THR A C 1
ATOM 1402 O O . THR A 1 195 ? 3.088 1.983 10.628 1.00 91.62 195 THR A O 1
ATOM 1405 N N . ILE A 1 196 ? 1.573 3.568 10.121 1.00 89.94 196 ILE A N 1
ATOM 1406 C CA . ILE A 1 196 ? 2.515 4.673 9.947 1.00 89.94 196 ILE A CA 1
ATOM 1407 C C . ILE A 1 196 ? 2.411 5.529 11.205 1.00 89.94 196 ILE A C 1
ATOM 1409 O O . ILE A 1 196 ? 1.339 6.043 11.510 1.00 89.94 196 ILE A O 1
ATOM 1413 N N . GLY A 1 197 ? 3.500 5.612 11.976 1.00 82.38 197 GLY A N 1
ATOM 1414 C CA . GLY A 1 197 ? 3.439 6.157 13.332 1.00 82.38 197 GLY A CA 1
ATOM 1415 C C . GLY A 1 197 ? 4.395 7.308 13.637 1.00 82.38 197 GLY A C 1
ATOM 1416 O O . GLY A 1 197 ? 5.466 7.445 13.039 1.00 82.38 197 GLY A O 1
ATOM 1417 N N . THR A 1 198 ? 4.021 8.096 14.644 1.00 72.75 198 THR A N 1
ATOM 1418 C CA . THR A 1 198 ? 4.764 9.226 15.228 1.00 72.75 198 THR A CA 1
ATOM 1419 C C . THR A 1 198 ? 5.543 8.855 16.504 1.00 72.75 198 THR A C 1
ATOM 1421 O O . THR A 1 198 ? 6.340 9.668 16.977 1.00 72.75 198 THR A O 1
ATOM 1424 N N . GLY A 1 199 ? 5.388 7.632 17.052 1.00 58.94 199 GLY A N 1
ATOM 1425 C CA . GLY A 1 199 ? 6.110 7.118 18.238 1.00 58.94 199 GLY A CA 1
ATOM 1426 C C . GLY A 1 199 ? 6.456 5.611 18.218 1.00 58.94 199 GLY A C 1
ATOM 1427 O O . GLY A 1 199 ? 5.655 4.792 17.783 1.00 58.94 199 GLY A O 1
ATOM 1428 N N . ILE A 1 200 ? 7.639 5.217 18.736 1.00 48.62 200 ILE A N 1
ATOM 1429 C CA . ILE A 1 200 ? 7.981 3.801 19.005 1.00 48.62 200 ILE A CA 1
ATOM 1430 C C . ILE A 1 200 ? 7.517 3.440 20.421 1.00 48.62 200 ILE A C 1
ATOM 1432 O O . ILE A 1 200 ? 8.274 3.554 21.386 1.00 48.62 200 ILE A O 1
ATOM 1436 N N . ALA A 1 201 ? 6.287 2.965 20.554 1.00 49.09 201 ALA A N 1
ATOM 1437 C CA . ALA A 1 201 ? 5.886 2.066 21.631 1.00 49.09 201 ALA A CA 1
ATOM 1438 C C . ALA A 1 201 ? 4.613 1.328 21.199 1.00 49.09 201 ALA A C 1
ATOM 1440 O O . ALA A 1 201 ? 3.790 1.919 20.505 1.00 49.09 201 ALA A O 1
ATOM 1441 N N . PRO A 1 202 ? 4.432 0.053 21.589 1.00 51.66 202 PRO A N 1
ATOM 1442 C CA . PRO A 1 202 ? 3.150 -0.609 21.405 1.00 51.66 202 PRO A CA 1
ATOM 1443 C C . PRO A 1 202 ? 2.046 0.211 22.089 1.00 51.66 202 PRO A C 1
ATOM 1445 O O . PRO A 1 202 ? 2.330 0.899 23.080 1.00 51.66 202 PRO A O 1
ATOM 1448 N N . PRO A 1 203 ? 0.808 0.118 21.588 1.00 54.66 203 PRO A N 1
ATOM 1449 C CA . PRO A 1 203 ? -0.315 0.848 22.139 1.00 54.66 203 PRO A CA 1
ATOM 1450 C C . PRO A 1 203 ? -0.399 0.697 23.659 1.00 54.66 203 PRO A C 1
ATOM 1452 O O . PRO A 1 203 ? -0.313 -0.406 24.205 1.00 54.66 203 PRO A O 1
ATOM 1455 N N . THR A 1 204 ? -0.557 1.816 24.354 1.00 56.59 204 THR A N 1
ATOM 1456 C CA . THR A 1 204 ? -0.980 1.809 25.753 1.00 56.59 204 THR A CA 1
ATOM 1457 C C . THR A 1 204 ? -2.366 2.423 25.771 1.00 56.59 204 THR A C 1
ATOM 1459 O O . THR A 1 204 ? -2.505 3.540 25.287 1.00 56.59 204 THR A O 1
ATOM 1462 N N . ALA A 1 205 ? -3.362 1.719 26.316 1.00 57.78 205 ALA A N 1
ATOM 1463 C CA . ALA A 1 205 ? -4.724 2.236 26.446 1.00 57.78 205 ALA A CA 1
ATOM 1464 C C . ALA A 1 205 ? -4.714 3.688 26.971 1.00 57.78 205 ALA A C 1
ATOM 1466 O O . ALA A 1 205 ? -4.093 3.976 28.005 1.00 57.78 205 ALA A O 1
ATOM 1467 N N . GLY A 1 206 ? -5.359 4.597 26.233 1.00 57.34 206 GLY A N 1
ATOM 1468 C CA . GLY A 1 206 ? -5.331 6.046 26.477 1.00 57.34 206 GLY A CA 1
ATOM 1469 C C . GLY A 1 206 ? -4.224 6.840 25.759 1.00 57.34 206 GLY A C 1
ATOM 1470 O O . GLY A 1 206 ? -4.016 8.005 26.103 1.00 57.34 206 GLY A O 1
ATOM 1471 N N . ALA A 1 207 ? -3.515 6.238 24.799 1.00 68.69 207 ALA A N 1
ATOM 1472 C CA . ALA A 1 207 ? -2.632 6.893 23.826 1.00 68.69 207 ALA A CA 1
ATOM 1473 C C . ALA A 1 207 ? -3.085 6.557 22.390 1.00 68.69 207 ALA A C 1
ATOM 1475 O O . ALA A 1 207 ? -3.850 5.616 22.217 1.00 68.69 207 ALA A O 1
ATOM 1476 N N . GLU A 1 208 ? -2.593 7.286 21.380 1.00 77.50 208 GLU A N 1
ATOM 1477 C CA . GLU A 1 208 ? -2.867 6.993 19.959 1.00 77.50 208 GLU A CA 1
ATOM 1478 C C . GLU A 1 208 ? -2.415 5.570 19.592 1.00 77.50 208 GLU A C 1
ATOM 1480 O O . GLU A 1 208 ? -1.218 5.250 19.639 1.00 77.50 208 GLU A O 1
ATOM 1485 N N . CYS A 1 209 ? -3.371 4.702 19.257 1.00 84.06 209 CYS A N 1
ATOM 1486 C CA . CYS A 1 209 ? -3.110 3.290 18.998 1.00 84.06 209 CYS A CA 1
ATOM 1487 C C . CYS A 1 209 ? -2.467 3.054 17.618 1.00 84.06 209 CYS A C 1
ATOM 1489 O O . CYS A 1 209 ? -2.715 3.759 16.646 1.00 84.06 209 CYS A O 1
ATOM 1491 N N . GLY A 1 210 ? -1.676 1.983 17.520 1.00 86.19 210 GLY A N 1
ATOM 1492 C CA . GLY A 1 210 ? -1.277 1.375 16.253 1.00 86.19 210 GLY A CA 1
ATOM 1493 C C . GLY A 1 210 ? -1.729 -0.081 16.230 1.00 86.19 210 GLY A C 1
ATOM 1494 O O . GLY A 1 210 ? -1.394 -0.832 17.147 1.00 86.19 210 GLY A O 1
ATOM 1495 N N . TYR A 1 211 ? -2.475 -0.486 15.200 1.00 87.62 211 TYR A N 1
ATOM 1496 C CA . TYR A 1 211 ? -3.124 -1.806 15.147 1.00 87.62 211 TYR A CA 1
ATOM 1497 C C . TYR A 1 211 ? -2.344 -2.850 14.328 1.00 87.62 211 TYR A C 1
ATOM 1499 O O . TYR A 1 211 ? -2.800 -3.983 14.157 1.00 87.62 211 TYR A O 1
ATOM 1507 N N . ALA A 1 212 ? -1.160 -2.497 13.817 1.00 88.69 212 ALA A N 1
ATOM 1508 C CA . ALA A 1 212 ? -0.311 -3.375 13.016 1.00 88.69 212 ALA A CA 1
ATOM 1509 C C . ALA A 1 212 ? 1.189 -3.148 13.283 1.00 88.69 212 ALA A C 1
ATOM 1511 O O . ALA A 1 212 ? 1.590 -2.494 14.245 1.00 88.69 212 ALA A O 1
ATOM 1512 N N . THR A 1 213 ? 2.055 -3.737 12.447 1.00 84.56 213 THR A N 1
ATOM 1513 C CA . THR A 1 213 ? 3.488 -3.407 12.468 1.00 84.56 213 THR A CA 1
ATOM 1514 C C . THR A 1 213 ? 3.667 -1.916 12.211 1.00 84.56 213 THR A C 1
ATOM 1516 O O . THR A 1 213 ? 3.204 -1.415 11.191 1.00 84.56 213 THR A O 1
ATOM 1519 N N . VAL A 1 214 ? 4.348 -1.235 13.131 1.00 84.06 214 VAL A N 1
ATOM 1520 C CA . VAL A 1 214 ? 4.594 0.205 13.056 1.00 84.06 214 VAL A CA 1
ATOM 1521 C C . VAL A 1 214 ? 5.868 0.479 12.263 1.00 84.06 214 VAL A C 1
ATOM 1523 O O . VAL A 1 214 ? 6.920 -0.102 12.546 1.00 84.06 214 VAL A O 1
ATOM 1526 N N . VAL A 1 215 ? 5.771 1.381 11.290 1.00 84.19 215 VAL A N 1
ATOM 1527 C CA . VAL A 1 215 ? 6.896 1.965 10.560 1.00 84.19 215 VAL A CA 1
ATOM 1528 C C . VAL A 1 215 ? 7.043 3.415 11.009 1.00 84.19 215 VAL A C 1
ATOM 1530 O O . VAL A 1 215 ? 6.101 4.199 10.916 1.00 84.19 215 VAL A O 1
ATOM 1533 N N . GLY A 1 216 ? 8.236 3.765 11.491 1.00 73.25 216 GLY A N 1
ATOM 1534 C CA . GLY A 1 216 ? 8.513 5.069 12.098 1.00 73.25 216 GLY A CA 1
ATOM 1535 C C . GLY A 1 216 ? 8.250 5.120 13.612 1.00 73.25 216 GLY A C 1
ATOM 1536 O O . GLY A 1 216 ? 7.912 4.100 14.218 1.00 73.25 216 GLY A O 1
ATOM 1537 N N . PRO A 1 217 ? 8.463 6.288 14.248 1.00 66.00 217 PRO A N 1
ATOM 1538 C CA . PRO A 1 217 ? 9.135 7.471 13.723 1.00 66.00 217 PRO A CA 1
ATOM 1539 C C . PRO A 1 217 ? 10.638 7.206 13.607 1.00 66.00 217 PRO A C 1
ATOM 1541 O O . PRO A 1 217 ? 11.253 6.563 14.461 1.00 66.00 217 PRO A O 1
ATOM 1544 N N . GLU A 1 218 ? 11.264 7.768 12.583 1.00 55.44 218 GLU A N 1
ATOM 1545 C CA . GLU A 1 218 ? 12.710 7.975 12.600 1.00 55.44 218 GLU A CA 1
ATOM 1546 C C . GLU A 1 218 ? 12.961 9.480 12.680 1.00 55.44 218 GLU A C 1
ATOM 1548 O O . GLU A 1 218 ? 12.479 10.235 11.840 1.00 55.44 218 GLU A O 1
ATOM 1553 N N . GLN A 1 219 ? 13.714 9.923 13.692 1.00 50.00 219 GLN A N 1
ATOM 1554 C CA . GLN A 1 219 ? 14.043 11.343 13.912 1.00 50.00 219 GLN A CA 1
ATOM 1555 C C . GLN A 1 219 ? 12.817 12.238 14.197 1.00 50.00 219 GLN A C 1
ATOM 1557 O O . GLN A 1 219 ? 12.713 13.334 13.653 1.00 50.00 219 GLN A O 1
ATOM 1562 N N . ASP A 1 220 ? 11.905 11.774 15.059 1.00 56.31 220 ASP A N 1
ATOM 1563 C CA . ASP A 1 220 ? 10.752 12.541 15.571 1.00 56.31 220 ASP A CA 1
ATOM 1564 C C . ASP A 1 220 ? 9.762 13.035 14.494 1.00 56.31 220 ASP A C 1
ATOM 1566 O O . ASP A 1 220 ? 9.082 14.043 14.681 1.00 56.31 220 ASP A O 1
ATOM 1570 N N . THR A 1 221 ? 9.667 12.333 13.359 1.00 71.12 221 THR A N 1
ATOM 1571 C CA . THR A 1 221 ? 8.702 12.634 12.288 1.00 71.12 221 THR A CA 1
ATOM 1572 C C . THR A 1 221 ? 7.973 11.373 11.831 1.00 71.12 221 THR A C 1
ATOM 1574 O O . THR A 1 221 ? 8.589 10.308 11.712 1.00 71.12 221 THR A O 1
ATOM 1577 N N . GLN A 1 222 ? 6.663 11.504 11.591 1.00 81.88 222 GLN A N 1
ATOM 1578 C CA . GLN A 1 222 ? 5.860 10.490 10.908 1.00 81.88 222 GLN A CA 1
ATOM 1579 C C . GLN A 1 222 ? 6.455 10.268 9.505 1.00 81.88 222 GLN A C 1
ATOM 1581 O O . GLN A 1 222 ? 6.772 11.249 8.824 1.00 81.88 222 GLN A O 1
ATOM 1586 N N . PRO A 1 223 ? 6.666 9.019 9.062 1.00 87.94 223 PRO A N 1
ATOM 1587 C CA . PRO A 1 223 ? 7.042 8.760 7.680 1.00 87.94 223 PRO A CA 1
ATOM 1588 C C . PRO A 1 223 ? 5.966 9.271 6.719 1.00 87.94 223 PRO A C 1
ATOM 1590 O O . PRO A 1 223 ? 4.802 8.927 6.861 1.00 87.94 223 PRO A O 1
ATOM 1593 N N . MET A 1 224 ? 6.373 10.032 5.707 1.00 89.81 224 MET A N 1
ATOM 1594 C CA . MET A 1 224 ? 5.473 10.474 4.631 1.00 89.81 224 MET A CA 1
ATOM 1595 C C . MET A 1 224 ? 5.234 9.369 3.592 1.00 89.81 224 MET A C 1
ATOM 1597 O O . MET A 1 224 ? 4.256 9.383 2.851 1.00 89.81 224 MET A O 1
ATOM 1601 N N . HIS A 1 225 ? 6.167 8.419 3.517 1.00 92.12 225 HIS A N 1
ATOM 1602 C CA . HIS A 1 225 ? 6.216 7.356 2.524 1.00 92.12 225 HIS A CA 1
ATOM 1603 C C . HIS A 1 225 ? 6.820 6.098 3.142 1.00 92.12 225 HIS A C 1
ATOM 1605 O O . HIS A 1 225 ? 7.830 6.161 3.854 1.00 92.12 225 HIS A O 1
ATOM 1611 N N . ILE A 1 226 ? 6.198 4.954 2.880 1.00 92.88 226 ILE A N 1
ATOM 1612 C CA . ILE A 1 226 ? 6.671 3.632 3.280 1.00 92.88 226 ILE A CA 1
ATOM 1613 C C . ILE A 1 226 ? 6.522 2.657 2.116 1.00 92.88 226 ILE A C 1
ATOM 1615 O O . ILE A 1 226 ? 5.577 2.726 1.332 1.00 92.88 226 ILE A O 1
ATOM 1619 N N . LEU A 1 227 ? 7.440 1.702 2.035 1.00 92.19 227 LEU A N 1
ATOM 1620 C CA . LEU A 1 227 ? 7.407 0.654 1.023 1.00 92.19 227 LEU A CA 1
ATOM 1621 C C . LEU A 1 227 ? 7.710 -0.701 1.652 1.00 92.19 227 LEU A C 1
ATOM 1623 O O . LEU A 1 227 ? 8.512 -0.822 2.585 1.00 92.19 227 LEU A O 1
ATOM 1627 N N . ARG A 1 228 ? 7.039 -1.733 1.149 1.00 90.38 228 ARG A N 1
ATOM 1628 C CA . ARG A 1 228 ? 7.274 -3.118 1.534 1.00 90.38 228 ARG A CA 1
ATOM 1629 C C . ARG A 1 228 ? 8.357 -3.703 0.644 1.00 90.38 228 ARG A C 1
ATOM 1631 O O . ARG A 1 228 ? 8.199 -3.800 -0.569 1.00 90.38 228 ARG A O 1
ATOM 1638 N N . CYS A 1 229 ? 9.448 -4.134 1.249 1.00 82.81 229 CYS A N 1
ATOM 1639 C CA . CYS A 1 229 ? 10.506 -4.843 0.554 1.00 82.81 229 CYS A CA 1
ATOM 1640 C C . CYS A 1 229 ? 10.023 -6.231 0.149 1.00 82.81 229 CYS A C 1
ATOM 1642 O O . CYS A 1 229 ? 9.103 -6.795 0.747 1.00 82.81 229 CYS A O 1
ATOM 1644 N N . ARG A 1 230 ? 10.657 -6.823 -0.852 1.00 73.94 230 ARG A N 1
ATOM 1645 C CA . ARG A 1 230 ? 10.322 -8.152 -1.352 1.00 73.94 230 ARG A CA 1
ATOM 1646 C C . ARG A 1 230 ? 10.526 -9.245 -0.314 1.00 73.94 230 ARG A C 1
ATOM 1648 O O . ARG A 1 230 ? 9.739 -10.187 -0.270 1.00 73.94 230 ARG A O 1
ATOM 1655 N N . SER A 1 231 ? 11.488 -9.079 0.592 1.00 68.50 231 SER A N 1
ATOM 1656 C CA . SER A 1 231 ? 11.644 -9.895 1.808 1.00 68.50 231 SER A CA 1
ATOM 1657 C C . SER A 1 231 ? 10.421 -9.867 2.736 1.00 68.50 231 SER A C 1
ATOM 1659 O O . SER A 1 231 ? 10.321 -10.699 3.638 1.00 68.50 231 SER A O 1
ATOM 1661 N N . GLY A 1 232 ? 9.478 -8.947 2.509 1.00 75.25 232 GLY A N 1
ATOM 1662 C CA . GLY A 1 232 ? 8.228 -8.771 3.246 1.00 75.25 232 GLY A CA 1
ATOM 1663 C C . GLY A 1 232 ? 8.304 -7.723 4.357 1.00 75.25 232 GLY A C 1
ATOM 1664 O O . GLY A 1 232 ? 7.280 -7.406 4.957 1.00 75.25 232 GLY A O 1
ATOM 1665 N N . GLY A 1 233 ? 9.493 -7.186 4.647 1.00 81.50 233 GLY A N 1
ATOM 1666 C CA . GLY A 1 233 ? 9.678 -6.135 5.648 1.00 81.50 233 GLY A CA 1
ATOM 1667 C C . GLY A 1 233 ? 9.244 -4.764 5.136 1.00 81.50 233 GLY A C 1
ATOM 1668 O O . GLY A 1 233 ? 9.460 -4.446 3.974 1.00 81.50 233 GLY A O 1
ATOM 1669 N N . TRP A 1 234 ? 8.663 -3.939 6.002 1.00 87.25 234 TRP A N 1
ATOM 1670 C CA . TRP A 1 234 ? 8.391 -2.536 5.691 1.00 87.25 234 TRP A CA 1
ATOM 1671 C C . TRP A 1 234 ? 9.586 -1.652 6.038 1.00 87.25 234 TRP A C 1
ATOM 1673 O O . TRP A 1 234 ? 10.225 -1.852 7.074 1.00 87.25 234 TRP A O 1
ATOM 1683 N N . VAL A 1 235 ? 9.845 -0.643 5.212 1.00 86.00 235 VAL A N 1
ATOM 1684 C CA . VAL A 1 235 ? 10.830 0.407 5.491 1.00 86.00 235 VAL A CA 1
ATOM 1685 C C . VAL A 1 235 ? 10.232 1.786 5.252 1.00 86.00 235 VAL A C 1
ATOM 1687 O O . VAL A 1 235 ? 9.286 1.947 4.479 1.00 86.00 235 VAL A O 1
ATOM 1690 N N . ARG A 1 236 ? 10.831 2.792 5.890 1.00 87.94 236 ARG A N 1
ATOM 1691 C CA . ARG A 1 236 ? 10.599 4.194 5.549 1.00 87.94 236 ARG A CA 1
ATOM 1692 C C . ARG A 1 236 ? 11.189 4.489 4.168 1.00 87.94 236 ARG A C 1
ATOM 1694 O O . ARG A 1 236 ? 12.352 4.175 3.907 1.00 87.94 236 ARG A O 1
ATOM 1701 N N . GLY A 1 237 ? 10.384 5.097 3.309 1.00 87.75 237 GLY A N 1
ATOM 1702 C CA . GLY A 1 237 ? 10.818 5.684 2.052 1.00 87.75 237 GLY A CA 1
ATOM 1703 C C . GLY A 1 237 ? 11.291 7.127 2.217 1.00 87.75 237 GLY A C 1
ATOM 1704 O O . GLY A 1 237 ? 11.323 7.684 3.317 1.00 87.75 237 GLY A O 1
ATOM 1705 N N . THR A 1 238 ? 11.730 7.736 1.124 1.00 88.75 238 THR A N 1
ATOM 1706 C CA . THR A 1 238 ? 12.217 9.114 1.133 1.00 88.75 238 THR A CA 1
ATOM 1707 C C . THR A 1 238 ? 11.061 10.104 1.186 1.00 88.75 238 THR A C 1
ATOM 1709 O O . THR A 1 238 ? 10.097 9.986 0.433 1.00 88.75 238 THR A O 1
ATOM 1712 N N . ASP A 1 239 ? 11.204 11.158 1.988 1.00 87.50 239 ASP A N 1
ATOM 1713 C CA . ASP A 1 239 ? 10.184 12.209 2.067 1.00 87.50 239 ASP A CA 1
ATOM 1714 C C . ASP A 1 239 ? 9.964 12.886 0.696 1.00 87.50 239 ASP A C 1
ATOM 1716 O O . ASP A 1 239 ? 8.833 13.147 0.296 1.00 87.50 239 ASP A O 1
ATOM 1720 N N . ALA A 1 240 ? 11.041 13.133 -0.061 1.00 85.69 240 ALA A N 1
ATOM 1721 C CA . ALA A 1 240 ? 10.974 13.779 -1.371 1.00 85.69 240 ALA A CA 1
ATOM 1722 C C . ALA A 1 240 ? 10.471 12.834 -2.471 1.00 85.69 240 ALA A C 1
ATOM 1724 O O . ALA A 1 240 ? 11.043 11.769 -2.666 1.00 85.69 240 ALA A O 1
ATOM 1725 N N . LEU A 1 241 ? 9.501 13.295 -3.264 1.00 85.50 241 LEU A N 1
ATOM 1726 C CA . LEU A 1 241 ? 9.004 12.566 -4.434 1.00 85.50 241 LEU A CA 1
ATOM 1727 C C . LEU A 1 241 ? 10.002 12.579 -5.611 1.00 85.50 241 LEU A C 1
ATOM 1729 O O . LEU A 1 241 ? 10.294 11.561 -6.233 1.00 85.50 241 LEU A O 1
ATOM 1733 N N . ILE A 1 242 ? 10.568 13.749 -5.937 1.00 76.69 242 ILE A N 1
ATOM 1734 C CA . ILE A 1 242 ? 11.523 13.882 -7.050 1.00 76.69 242 ILE A CA 1
ATOM 1735 C C . ILE A 1 242 ? 12.901 13.387 -6.613 1.00 76.69 242 ILE A C 1
ATOM 1737 O O . ILE A 1 242 ? 13.521 13.972 -5.726 1.00 76.69 242 ILE A O 1
ATOM 1741 N N . GLY A 1 243 ? 13.409 12.360 -7.301 1.00 73.06 243 GLY A N 1
ATOM 1742 C CA . GLY A 1 243 ? 14.666 11.704 -6.927 1.00 73.06 243 GLY A CA 1
ATOM 1743 C C . GLY A 1 243 ? 14.547 10.868 -5.650 1.00 73.06 243 GLY A C 1
ATOM 1744 O O . GLY A 1 243 ? 15.575 10.480 -5.097 1.00 73.06 243 GLY A O 1
ATOM 1745 N N . GLY A 1 244 ? 13.313 10.636 -5.194 1.00 83.12 244 GLY A N 1
ATOM 1746 C CA . GLY A 1 244 ? 12.993 9.698 -4.136 1.00 83.12 244 GLY A CA 1
ATOM 1747 C C . GLY A 1 244 ? 13.023 8.252 -4.604 1.00 83.12 244 GLY A C 1
ATOM 1748 O O . GLY A 1 244 ? 13.456 7.945 -5.718 1.00 83.12 244 GLY A O 1
ATOM 1749 N N . ASN A 1 245 ? 12.564 7.364 -3.730 1.00 87.06 245 ASN A N 1
ATOM 1750 C CA . ASN A 1 245 ? 12.484 5.930 -3.983 1.00 87.06 245 ASN A CA 1
ATOM 1751 C C . ASN A 1 245 ? 11.049 5.415 -4.153 1.00 87.06 245 ASN A C 1
ATOM 1753 O O . ASN A 1 245 ? 10.836 4.219 -3.978 1.00 87.06 245 ASN A O 1
ATOM 1757 N N . ASP A 1 246 ? 10.104 6.297 -4.485 1.00 91.31 246 ASP A N 1
ATOM 1758 C CA . ASP A 1 246 ? 8.758 5.908 -4.898 1.00 91.31 246 ASP A CA 1
ATOM 1759 C C . ASP A 1 246 ? 8.799 5.024 -6.141 1.00 91.31 246 ASP A C 1
ATOM 1761 O O . ASP A 1 246 ? 9.478 5.341 -7.127 1.00 91.31 246 ASP A O 1
ATOM 1765 N N . THR A 1 247 ? 8.039 3.937 -6.113 1.00 92.44 247 THR A N 1
ATOM 1766 C CA . THR A 1 247 ? 7.988 2.948 -7.192 1.00 92.44 247 THR A CA 1
ATOM 1767 C C . THR A 1 247 ? 6.569 2.588 -7.656 1.00 92.44 247 THR A C 1
ATOM 1769 O O . THR A 1 247 ? 6.366 1.439 -8.056 1.00 92.44 247 THR A O 1
ATOM 1772 N N . PRO A 1 248 ? 5.606 3.534 -7.740 1.00 93.69 248 PRO A N 1
ATOM 1773 C CA . PRO A 1 248 ? 4.233 3.215 -8.122 1.00 93.69 248 PRO A CA 1
ATOM 1774 C C . PRO A 1 248 ? 4.165 2.519 -9.491 1.00 93.69 248 PRO A C 1
ATOM 1776 O O . PRO A 1 248 ? 4.697 3.002 -10.496 1.00 93.69 248 PRO A O 1
ATOM 1779 N N . GLY A 1 249 ? 3.490 1.375 -9.524 1.00 90.81 249 GLY A N 1
ATOM 1780 C CA . GLY A 1 249 ? 3.329 0.471 -10.657 1.00 90.81 249 GLY A CA 1
ATOM 1781 C C . GLY A 1 249 ? 4.530 -0.445 -10.904 1.00 90.81 249 GLY A C 1
ATOM 1782 O O . GLY A 1 249 ? 4.613 -1.063 -11.967 1.00 90.81 249 GLY A O 1
ATOM 1783 N N . THR A 1 250 ? 5.503 -0.502 -9.989 1.00 88.75 250 THR A N 1
ATOM 1784 C CA . THR A 1 250 ? 6.762 -1.235 -10.182 1.00 88.75 250 THR A CA 1
ATOM 1785 C C . THR A 1 250 ? 7.276 -1.889 -8.894 1.00 88.75 250 THR A C 1
ATOM 1787 O O . THR A 1 250 ? 6.686 -1.801 -7.824 1.00 88.75 250 THR A O 1
ATOM 1790 N N . VAL A 1 251 ? 8.392 -2.615 -8.996 1.00 85.50 251 VAL A N 1
ATOM 1791 C CA . VAL A 1 251 ? 8.971 -3.346 -7.866 1.00 85.50 251 VAL A CA 1
ATOM 1792 C C . VAL A 1 251 ? 9.722 -2.408 -6.915 1.00 85.50 251 VAL A C 1
ATOM 1794 O O . VAL A 1 251 ? 10.669 -1.733 -7.316 1.00 85.50 251 VAL A O 1
ATOM 1797 N N . ASN A 1 252 ? 9.376 -2.484 -5.629 1.00 86.62 252 ASN A N 1
ATOM 1798 C CA . ASN A 1 252 ? 10.043 -1.781 -4.532 1.00 86.62 252 ASN A CA 1
ATOM 1799 C C . ASN A 1 252 ? 11.524 -2.183 -4.385 1.00 86.62 252 ASN A C 1
ATOM 1801 O O . ASN A 1 252 ? 11.859 -3.361 -4.246 1.00 86.62 252 ASN A O 1
ATOM 1805 N N . GLY A 1 253 ? 12.424 -1.197 -4.339 1.00 75.38 253 GLY A N 1
ATOM 1806 C CA . GLY A 1 253 ? 13.880 -1.407 -4.340 1.00 75.38 253 GLY A CA 1
ATOM 1807 C C . GLY A 1 253 ? 14.564 -1.557 -2.971 1.00 75.38 253 GLY A C 1
ATOM 1808 O O . GLY A 1 253 ? 15.754 -1.267 -2.875 1.00 75.38 253 GLY A O 1
ATOM 1809 N N . CYS A 1 254 ? 13.857 -1.936 -1.898 1.00 73.56 254 CYS A N 1
ATOM 1810 C CA . CYS A 1 254 ? 14.377 -1.810 -0.524 1.00 73.56 254 CYS A CA 1
ATOM 1811 C C . CYS A 1 254 ? 14.976 -3.060 0.139 1.00 73.56 254 CYS A C 1
ATOM 1813 O O . CYS A 1 254 ? 15.430 -2.960 1.278 1.00 73.56 254 CYS A O 1
ATOM 1815 N N . ASP A 1 255 ? 15.102 -4.204 -0.544 1.00 65.25 255 ASP A N 1
ATOM 1816 C CA . ASP A 1 255 ? 15.827 -5.386 -0.016 1.00 65.25 255 ASP A CA 1
ATOM 1817 C C . ASP A 1 255 ? 17.351 -5.221 0.042 1.00 65.25 255 ASP A C 1
ATOM 1819 O O . ASP A 1 255 ? 18.121 -6.181 0.090 1.00 65.25 255 ASP A O 1
ATOM 1823 N N . ALA A 1 256 ? 17.803 -3.977 0.103 1.00 52.59 256 ALA A N 1
ATOM 1824 C CA . ALA A 1 256 ? 19.171 -3.616 0.351 1.00 52.59 256 ALA A CA 1
ATOM 1825 C C . ALA A 1 256 ? 19.486 -3.767 1.845 1.00 52.59 256 ALA A C 1
ATOM 1827 O O . ALA A 1 256 ? 19.701 -2.783 2.557 1.00 52.59 256 ALA A O 1
ATOM 1828 N N . THR A 1 257 ? 19.678 -4.997 2.328 1.00 44.69 257 THR A N 1
ATOM 1829 C CA . THR A 1 257 ? 20.685 -5.178 3.384 1.00 44.69 257 THR A CA 1
ATOM 1830 C C . THR A 1 257 ? 22.062 -4.936 2.757 1.00 44.69 257 THR A C 1
ATOM 1832 O O . THR A 1 257 ? 22.808 -5.865 2.481 1.00 44.69 257 THR A O 1
ATOM 1835 N N . GLY A 1 258 ? 22.387 -3.671 2.473 1.00 48.47 258 GLY A N 1
ATOM 1836 C CA . GLY A 1 258 ? 23.721 -3.224 2.069 1.00 48.47 258 GLY A CA 1
ATOM 1837 C C . GLY A 1 258 ? 24.041 -3.111 0.572 1.00 48.47 258 GLY A C 1
ATOM 1838 O O . GLY A 1 258 ? 25.125 -2.589 0.280 1.00 48.47 258 GLY A O 1
ATOM 1839 N N . SER A 1 259 ? 23.153 -3.491 -0.358 1.00 49.66 259 SER A N 1
ATOM 1840 C CA . SER A 1 259 ? 23.451 -3.397 -1.795 1.00 49.66 259 SER A CA 1
ATOM 1841 C C . SER A 1 259 ? 22.511 -2.510 -2.601 1.00 49.66 259 SER A C 1
ATOM 1843 O O . SER A 1 259 ? 21.299 -2.679 -2.609 1.00 49.66 259 SER A O 1
ATOM 1845 N N . ALA A 1 260 ? 23.111 -1.530 -3.268 1.00 56.31 260 ALA A N 1
ATOM 1846 C CA . ALA A 1 260 ? 22.457 -0.425 -3.948 1.00 56.31 260 ALA A CA 1
ATOM 1847 C C . ALA A 1 260 ? 22.160 -0.722 -5.428 1.00 56.31 260 ALA A C 1
ATOM 1849 O O . ALA A 1 260 ? 22.325 0.160 -6.269 1.00 56.31 260 ALA A O 1
ATOM 1850 N N . CYS A 1 261 ? 21.756 -1.945 -5.778 1.00 68.38 261 CYS A N 1
ATOM 1851 C CA . CYS A 1 261 ? 21.136 -2.200 -7.075 1.00 68.38 261 CYS A CA 1
ATOM 1852 C C . CYS A 1 261 ? 20.349 -3.512 -7.117 1.00 68.38 261 CYS A C 1
ATOM 1854 O O . CYS A 1 261 ? 20.708 -4.509 -6.493 1.00 68.38 261 CYS A O 1
ATOM 1856 N N . LEU A 1 262 ? 19.262 -3.485 -7.893 1.00 76.88 262 LEU A N 1
ATOM 1857 C CA . LEU A 1 262 ? 18.490 -4.658 -8.290 1.00 76.88 262 LEU A CA 1
ATOM 1858 C C . LEU A 1 262 ? 19.447 -5.737 -8.828 1.00 76.88 262 LEU A C 1
ATOM 1860 O O . LEU A 1 262 ? 20.322 -5.415 -9.622 1.00 76.88 262 LEU A O 1
ATOM 1864 N N . GLY A 1 263 ? 19.294 -6.994 -8.406 1.00 82.38 263 GLY A N 1
ATOM 1865 C CA . GLY A 1 263 ? 20.070 -8.122 -8.937 1.00 82.38 263 GLY A CA 1
ATOM 1866 C C . GLY A 1 263 ? 21.362 -8.488 -8.199 1.00 82.38 263 GLY A C 1
ATOM 1867 O O . GLY A 1 263 ? 21.889 -9.556 -8.493 1.00 82.38 263 GLY A O 1
ATOM 1868 N N . ASP A 1 264 ? 21.849 -7.695 -7.238 1.00 86.94 264 ASP A N 1
ATOM 1869 C CA . ASP A 1 264 ? 22.939 -8.135 -6.351 1.00 86.94 264 ASP A CA 1
ATOM 1870 C C . ASP A 1 264 ? 22.355 -8.966 -5.204 1.00 86.94 264 ASP A C 1
ATOM 1872 O O . ASP A 1 264 ? 21.851 -8.448 -4.203 1.00 86.94 264 ASP A O 1
ATOM 1876 N N . LEU A 1 265 ? 22.393 -10.282 -5.385 1.00 85.75 265 LEU A N 1
ATOM 1877 C CA . LEU A 1 265 ? 21.767 -11.251 -4.492 1.00 85.75 265 LEU A CA 1
ATOM 1878 C C . LEU A 1 265 ? 22.684 -11.642 -3.329 1.00 85.75 265 LEU A C 1
ATOM 1880 O O . LEU A 1 265 ? 22.245 -12.343 -2.411 1.00 85.75 265 LEU A O 1
ATOM 1884 N N . ASN A 1 266 ? 23.956 -11.243 -3.372 1.00 85.56 266 ASN A N 1
ATOM 1885 C CA . ASN A 1 266 ? 24.967 -11.618 -2.389 1.00 85.56 266 ASN A CA 1
ATOM 1886 C C . ASN A 1 266 ? 25.425 -10.440 -1.502 1.00 85.56 266 ASN A C 1
ATOM 1888 O O . ASN A 1 266 ? 25.980 -10.664 -0.421 1.00 85.56 266 ASN A O 1
ATOM 1892 N N . GLY A 1 267 ? 25.122 -9.208 -1.911 1.00 78.81 267 GLY A N 1
ATOM 1893 C CA . GLY A 1 267 ? 25.329 -7.983 -1.154 1.00 78.81 267 GLY A CA 1
ATOM 1894 C C . GLY A 1 267 ? 26.703 -7.326 -1.332 1.00 78.81 267 GLY A C 1
ATOM 1895 O O . GLY A 1 267 ? 27.064 -6.479 -0.508 1.00 78.81 267 GLY A O 1
ATOM 1896 N N . ASP A 1 268 ? 27.497 -7.710 -2.337 1.00 82.50 268 ASP A N 1
ATOM 1897 C CA . ASP A 1 268 ? 28.866 -7.211 -2.561 1.00 82.50 268 ASP A CA 1
ATOM 1898 C C . ASP A 1 268 ? 28.971 -5.961 -3.458 1.00 82.50 268 ASP A C 1
ATOM 1900 O O . ASP A 1 268 ? 30.067 -5.429 -3.672 1.00 82.50 268 ASP A O 1
ATOM 1904 N N . ARG A 1 269 ? 27.824 -5.425 -3.876 1.00 81.50 269 ARG A N 1
ATOM 1905 C CA . ARG A 1 269 ? 27.611 -4.263 -4.751 1.00 81.50 269 ARG A CA 1
ATOM 1906 C C . ARG A 1 269 ? 28.024 -4.477 -6.199 1.00 81.50 269 ARG A C 1
ATOM 1908 O O . ARG A 1 269 ? 28.315 -3.502 -6.904 1.00 81.50 269 ARG A O 1
ATOM 1915 N N . VAL A 1 270 ? 28.040 -5.718 -6.659 1.00 87.62 270 VAL A N 1
ATOM 1916 C CA . VAL A 1 270 ? 28.274 -6.060 -8.056 1.00 87.62 270 VAL A CA 1
ATOM 1917 C C . VAL A 1 270 ? 27.251 -7.107 -8.469 1.00 87.62 270 VAL A C 1
ATOM 1919 O O . VAL A 1 270 ? 27.116 -8.119 -7.812 1.00 87.62 270 VAL A O 1
ATOM 1922 N N . VAL A 1 271 ? 26.553 -6.880 -9.580 1.00 91.75 271 VAL A N 1
ATOM 1923 C CA . VAL A 1 271 ? 25.735 -7.907 -10.230 1.00 91.75 271 VAL A CA 1
ATOM 1924 C C . VAL A 1 271 ? 26.624 -8.669 -11.200 1.00 91.75 271 VAL A C 1
ATOM 1926 O O . VAL A 1 271 ? 26.972 -8.155 -12.272 1.00 91.75 271 VAL A O 1
ATOM 1929 N N . ASP A 1 272 ? 27.025 -9.879 -10.827 1.00 94.31 272 ASP A N 1
ATOM 1930 C CA . ASP A 1 272 ? 27.887 -10.720 -11.648 1.00 94.31 272 ASP A CA 1
ATOM 1931 C C . ASP A 1 272 ? 27.452 -12.199 -11.709 1.00 94.31 272 ASP A C 1
ATOM 1933 O O . ASP A 1 272 ? 26.294 -12.583 -11.523 1.00 94.31 272 ASP A O 1
ATOM 1937 N N . ASN A 1 273 ? 28.383 -13.069 -12.104 1.00 96.50 273 ASN A N 1
ATOM 1938 C CA . ASN A 1 273 ? 28.126 -14.495 -12.247 1.00 96.50 273 ASN A CA 1
ATOM 1939 C C . ASN A 1 273 ? 27.862 -15.212 -10.912 1.00 96.50 273 ASN A C 1
ATOM 1941 O O . ASN A 1 273 ? 27.365 -16.341 -10.940 1.00 96.50 273 ASN A O 1
ATOM 1945 N N . VAL A 1 274 ? 28.213 -14.613 -9.774 1.00 95.31 274 VAL A N 1
ATOM 1946 C CA . VAL A 1 274 ? 27.851 -15.093 -8.439 1.00 95.31 274 VAL A CA 1
ATOM 1947 C C . VAL A 1 274 ? 26.352 -14.920 -8.231 1.00 95.31 274 VAL A C 1
ATOM 1949 O O . VAL A 1 274 ? 25.689 -15.899 -7.885 1.00 95.31 274 VAL A O 1
ATOM 1952 N N . ASP A 1 275 ? 25.795 -13.753 -8.547 1.00 93.56 275 ASP A N 1
ATOM 1953 C CA . ASP A 1 275 ? 24.357 -13.486 -8.420 1.00 93.56 275 ASP A CA 1
ATOM 1954 C C . ASP A 1 275 ? 23.543 -14.309 -9.403 1.00 93.56 275 ASP A C 1
ATOM 1956 O O . ASP A 1 275 ? 22.550 -14.927 -9.024 1.00 93.56 275 ASP A O 1
ATOM 1960 N N . LEU A 1 276 ? 24.017 -14.439 -10.646 1.00 96.31 276 LEU A N 1
ATOM 1961 C CA . LEU A 1 276 ? 23.419 -15.372 -11.600 1.00 96.31 276 LEU A CA 1
ATOM 1962 C C . LEU A 1 276 ? 23.411 -16.807 -11.050 1.00 96.31 276 LEU A C 1
ATOM 1964 O O . LEU A 1 276 ? 22.431 -17.532 -11.206 1.00 96.31 276 LEU A O 1
ATOM 1968 N N . GLY A 1 277 ? 24.497 -17.228 -10.399 1.00 95.50 277 GLY A N 1
ATOM 1969 C CA . GLY A 1 277 ? 24.576 -18.531 -9.747 1.00 95.50 277 GLY A CA 1
ATOM 1970 C C . GLY A 1 277 ? 23.540 -18.689 -8.635 1.00 95.50 277 GLY A C 1
ATOM 1971 O O . GLY A 1 277 ? 22.901 -19.738 -8.549 1.00 95.50 277 GLY A O 1
ATOM 1972 N N . ILE A 1 278 ? 23.339 -17.653 -7.817 1.00 92.62 278 ILE A N 1
ATOM 1973 C CA . ILE A 1 278 ? 22.322 -17.631 -6.760 1.00 92.62 278 ILE A CA 1
ATOM 1974 C C . ILE A 1 278 ? 20.920 -17.720 -7.368 1.00 92.62 278 ILE A C 1
ATOM 1976 O O . ILE A 1 278 ? 20.154 -18.590 -6.956 1.00 92.62 278 ILE A O 1
ATOM 1980 N N . LEU A 1 279 ? 20.613 -16.912 -8.386 1.00 94.62 279 LEU A N 1
ATOM 1981 C CA . LEU A 1 279 ? 19.321 -16.921 -9.077 1.00 94.62 279 LEU A CA 1
ATOM 1982 C C . LEU A 1 279 ? 19.010 -18.311 -9.650 1.00 94.62 279 LEU A C 1
ATOM 1984 O O . LEU A 1 279 ? 17.951 -18.876 -9.392 1.00 94.62 279 LEU A O 1
ATOM 1988 N N . LEU A 1 280 ? 19.967 -18.927 -10.351 1.00 95.50 280 LEU A N 1
ATOM 1989 C CA . LEU A 1 280 ? 19.785 -20.254 -10.951 1.00 95.50 280 LEU A CA 1
ATOM 1990 C C . LEU A 1 280 ? 19.633 -21.379 -9.917 1.00 95.50 280 LEU A C 1
ATOM 1992 O O . LEU A 1 280 ? 18.965 -22.374 -10.193 1.00 95.50 280 LEU A O 1
ATOM 1996 N N . VAL A 1 281 ? 20.218 -21.248 -8.722 1.00 94.69 281 VAL A N 1
ATOM 1997 C CA . VAL A 1 281 ? 19.993 -22.201 -7.618 1.00 94.69 281 VAL A CA 1
ATOM 1998 C C . VAL A 1 281 ? 18.555 -22.124 -7.093 1.00 94.69 281 VAL A C 1
ATOM 2000 O O . VAL A 1 281 ? 18.060 -23.104 -6.532 1.00 94.69 281 VAL A O 1
ATOM 2003 N N . LYS A 1 282 ? 17.880 -20.988 -7.281 1.00 93.94 282 LYS A N 1
ATOM 2004 C CA . LYS A 1 282 ? 16.499 -20.744 -6.848 1.00 93.94 282 LYS A CA 1
ATOM 2005 C C . LYS A 1 282 ? 15.463 -20.955 -7.949 1.00 93.94 282 LYS A C 1
ATOM 2007 O O . LYS A 1 282 ? 14.284 -20.794 -7.676 1.00 93.94 282 LYS A O 1
ATOM 2012 N N . TRP A 1 283 ? 15.879 -21.366 -9.145 1.00 94.88 283 TRP A N 1
ATOM 2013 C CA . TRP A 1 283 ? 14.999 -21.532 -10.302 1.00 94.88 283 TRP A CA 1
ATOM 2014 C C . TRP A 1 283 ? 13.768 -22.403 -10.008 1.00 94.88 283 TRP A C 1
ATOM 2016 O O . TRP A 1 283 ? 13.909 -23.513 -9.495 1.00 94.88 283 TRP A O 1
ATOM 2026 N N . GLU A 1 284 ? 12.579 -21.914 -10.367 1.00 90.75 284 GLU A N 1
ATOM 2027 C CA . GLU A 1 284 ? 11.257 -22.499 -10.081 1.00 90.75 284 GLU A CA 1
ATOM 2028 C C . GLU A 1 284 ? 10.886 -22.593 -8.585 1.00 90.75 284 GLU A C 1
ATOM 2030 O O . GLU A 1 284 ? 9.877 -23.212 -8.236 1.00 90.75 284 GLU A O 1
ATOM 2035 N N . PHE A 1 285 ? 11.651 -21.968 -7.683 1.00 84.94 285 PHE A N 1
ATOM 2036 C CA . PHE A 1 285 ? 11.317 -21.870 -6.261 1.00 84.94 285 PHE A CA 1
ATOM 2037 C C . PHE A 1 285 ? 10.917 -20.440 -5.880 1.00 84.94 285 PHE A C 1
ATOM 2039 O O . PHE A 1 285 ? 11.507 -19.488 -6.385 1.00 84.94 285 PHE A O 1
ATOM 2046 N N . PRO A 1 286 ? 9.965 -20.265 -4.945 1.00 79.38 286 PRO A N 1
ATOM 2047 C CA . PRO A 1 286 ? 9.722 -18.971 -4.322 1.00 79.38 286 PRO A CA 1
ATOM 2048 C C . PRO A 1 286 ? 10.942 -18.554 -3.494 1.00 79.38 286 PRO A C 1
ATOM 2050 O O . PRO A 1 286 ? 11.309 -19.242 -2.534 1.00 79.38 286 PRO A O 1
ATOM 2053 N N . ASP A 1 287 ? 11.563 -17.433 -3.845 1.00 80.94 287 ASP A N 1
ATOM 2054 C CA . ASP A 1 287 ? 12.633 -16.827 -3.059 1.00 80.94 287 ASP A CA 1
ATOM 2055 C C . ASP A 1 287 ? 12.530 -15.301 -3.148 1.00 80.94 287 ASP A C 1
ATOM 2057 O O . ASP A 1 287 ? 12.780 -14.744 -4.210 1.00 80.94 287 ASP A O 1
ATOM 2061 N N . PRO A 1 288 ? 12.189 -14.603 -2.054 1.00 73.25 288 PRO A N 1
ATOM 2062 C CA . PRO A 1 288 ? 11.930 -13.168 -2.098 1.00 73.25 288 PRO A CA 1
ATOM 2063 C C . PRO A 1 288 ? 13.170 -12.319 -2.397 1.00 73.25 288 PRO A C 1
ATOM 2065 O O . PRO A 1 288 ? 13.036 -11.126 -2.624 1.00 73.25 288 PRO A O 1
ATOM 2068 N N . VAL A 1 289 ? 14.380 -12.880 -2.374 1.00 77.31 289 VAL A N 1
ATOM 2069 C CA . VAL A 1 289 ? 15.594 -12.143 -2.744 1.00 77.31 289 VAL A CA 1
ATOM 2070 C C . VAL A 1 289 ? 15.864 -12.318 -4.239 1.00 77.31 289 VAL A C 1
ATOM 2072 O O . VAL A 1 289 ? 16.135 -11.342 -4.934 1.00 77.31 289 VAL A O 1
ATOM 2075 N N . ALA A 1 290 ? 15.732 -13.545 -4.751 1.00 85.44 290 ALA A N 1
ATOM 2076 C CA . ALA A 1 290 ? 16.011 -13.873 -6.151 1.00 85.44 290 ALA A CA 1
ATOM 2077 C C . ALA A 1 290 ? 14.836 -13.645 -7.128 1.00 85.44 290 ALA A C 1
ATOM 2079 O O . ALA A 1 290 ? 15.080 -13.586 -8.329 1.00 85.44 290 ALA A O 1
ATOM 2080 N N . ASP A 1 291 ? 13.601 -13.510 -6.636 1.00 85.44 291 ASP A N 1
ATOM 2081 C CA . ASP A 1 291 ? 12.374 -13.198 -7.397 1.00 85.44 291 ASP A CA 1
ATOM 2082 C C . ASP A 1 291 ? 12.361 -11.712 -7.786 1.00 85.44 291 ASP A C 1
ATOM 2084 O O . ASP A 1 291 ? 11.651 -10.914 -7.195 1.00 85.44 291 ASP A O 1
ATOM 2088 N N . LEU A 1 292 ? 13.260 -11.292 -8.675 1.00 82.62 292 LEU A N 1
ATOM 2089 C CA . LEU A 1 292 ? 13.466 -9.905 -9.096 1.00 82.62 292 LEU A CA 1
ATOM 2090 C C . LEU A 1 292 ? 12.213 -9.169 -9.585 1.00 82.62 292 LEU A C 1
ATOM 2092 O O . LEU A 1 292 ? 12.135 -7.958 -9.352 1.00 82.62 292 LEU A O 1
ATOM 2096 N N . ASP A 1 293 ? 11.255 -9.848 -10.208 1.00 78.31 293 ASP A N 1
ATOM 2097 C CA . ASP A 1 293 ? 10.000 -9.238 -10.665 1.00 78.31 293 ASP A CA 1
ATOM 2098 C C . ASP A 1 293 ? 8.866 -9.319 -9.630 1.00 78.31 293 ASP A C 1
ATOM 2100 O O . ASP A 1 293 ? 7.855 -8.623 -9.740 1.00 78.31 293 ASP A O 1
ATOM 2104 N N . GLY A 1 294 ? 9.060 -10.095 -8.563 1.00 72.50 294 GLY A N 1
ATOM 2105 C CA . GLY A 1 294 ? 8.113 -10.228 -7.472 1.00 72.50 294 GLY A CA 1
ATOM 2106 C C . GLY A 1 294 ? 6.881 -11.062 -7.822 1.00 72.50 294 GLY A C 1
ATOM 2107 O O . GLY A 1 294 ? 5.869 -10.920 -7.125 1.00 72.50 294 GLY A O 1
ATOM 2108 N N . SER A 1 295 ? 6.937 -11.888 -8.865 1.00 77.00 295 SER A N 1
ATOM 2109 C CA . SER A 1 295 ? 5.854 -12.760 -9.329 1.00 77.00 295 SER A CA 1
ATOM 2110 C C . SER A 1 295 ? 5.555 -13.934 -8.386 1.00 77.00 295 SER A C 1
ATOM 2112 O O . SER A 1 295 ? 4.516 -14.592 -8.515 1.00 77.00 295 SER A O 1
ATOM 2114 N N . GLY A 1 296 ? 6.427 -14.185 -7.407 1.00 74.38 296 GLY A N 1
ATOM 2115 C CA . GLY A 1 296 ? 6.328 -15.276 -6.440 1.00 74.38 296 GLY A CA 1
ATOM 2116 C C . GLY A 1 296 ? 7.092 -16.540 -6.845 1.00 74.38 296 GLY A C 1
ATOM 2117 O O . GLY A 1 296 ? 7.044 -17.533 -6.109 1.00 74.38 296 GLY A O 1
ATOM 2118 N N . LEU A 1 297 ? 7.793 -16.533 -7.981 1.00 86.06 297 LEU A N 1
ATOM 2119 C CA . LEU A 1 297 ? 8.659 -17.613 -8.461 1.00 86.06 297 LEU A CA 1
ATOM 2120 C C . LEU A 1 297 ? 9.915 -17.021 -9.094 1.00 86.06 297 LEU A C 1
ATOM 2122 O O . LEU A 1 297 ? 9.828 -15.997 -9.741 1.00 86.06 297 LEU A O 1
ATOM 2126 N N . VAL A 1 298 ? 11.053 -17.709 -8.963 1.00 87.69 298 VAL A N 1
ATOM 2127 C CA . VAL A 1 298 ? 12.275 -17.333 -9.688 1.00 87.69 298 VAL A CA 1
ATOM 2128 C C . VAL A 1 298 ? 12.310 -18.009 -11.060 1.00 87.69 298 VAL A C 1
ATOM 2130 O O . VAL A 1 298 ? 12.475 -19.232 -11.138 1.00 87.69 298 VAL A O 1
ATOM 2133 N N . ASP A 1 299 ? 12.187 -17.249 -12.142 1.00 94.25 299 ASP A N 1
ATOM 2134 C CA . ASP A 1 299 ? 12.175 -17.743 -13.515 1.00 94.25 299 ASP A CA 1
ATOM 2135 C C . ASP A 1 299 ? 12.802 -16.777 -14.560 1.00 94.25 299 ASP A C 1
ATOM 2137 O O . ASP A 1 299 ? 13.806 -16.095 -14.328 1.00 94.25 299 ASP A O 1
ATOM 2141 N N . GLY A 1 300 ? 12.322 -16.851 -15.806 1.00 94.19 300 GLY A N 1
ATOM 2142 C CA . GLY A 1 300 ? 12.878 -16.149 -16.966 1.00 94.19 300 GLY A CA 1
ATOM 2143 C C . GLY A 1 300 ? 12.867 -14.624 -16.836 1.00 94.19 300 GLY A C 1
ATOM 2144 O O . GLY A 1 300 ? 13.911 -14.012 -17.084 1.00 94.19 300 GLY A O 1
ATOM 2145 N N . PRO A 1 301 ? 11.720 -14.008 -16.509 1.00 91.94 301 PRO A N 1
A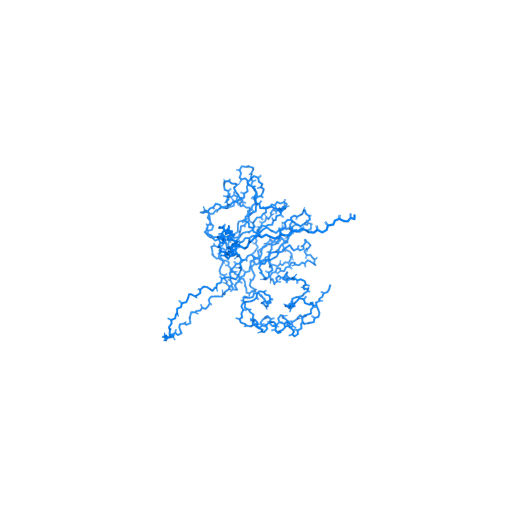TOM 2146 C CA . PRO A 1 301 ? 11.625 -12.623 -16.063 1.00 91.94 301 PRO A CA 1
ATOM 2147 C C . PRO A 1 301 ? 12.728 -12.182 -15.095 1.00 91.94 301 PRO A C 1
ATOM 2149 O O . PRO A 1 301 ? 13.426 -11.209 -15.399 1.00 91.94 301 PRO A O 1
ATOM 2152 N N . ASP A 1 302 ? 12.988 -12.934 -14.022 1.00 92.38 302 ASP A N 1
ATOM 2153 C CA . ASP A 1 302 ? 14.015 -12.569 -13.038 1.00 92.38 302 ASP A CA 1
ATOM 2154 C C . ASP A 1 302 ? 15.413 -12.595 -13.629 1.00 92.38 302 ASP A C 1
ATOM 2156 O O . ASP A 1 302 ? 16.210 -11.679 -13.424 1.00 92.38 302 ASP A O 1
ATOM 2160 N N . LEU A 1 303 ? 15.716 -13.617 -14.430 1.00 95.75 303 LEU A N 1
ATOM 2161 C CA . LEU A 1 303 ? 16.974 -13.670 -15.165 1.00 95.75 303 LEU A CA 1
ATOM 2162 C C . LEU A 1 303 ? 17.121 -12.465 -16.103 1.00 95.75 303 LEU A C 1
ATOM 2164 O O . LEU A 1 303 ? 18.203 -11.888 -16.204 1.00 95.75 303 LEU A O 1
ATOM 2168 N N . GLY A 1 304 ? 16.046 -12.072 -16.786 1.00 92.56 304 GLY A N 1
ATOM 2169 C CA . GLY A 1 304 ? 16.021 -10.882 -17.632 1.00 92.56 304 GLY A CA 1
ATOM 2170 C C . GLY A 1 304 ? 16.339 -9.611 -16.846 1.00 92.56 304 GLY A C 1
ATOM 2171 O O . GLY A 1 304 ? 17.163 -8.809 -17.291 1.00 92.56 304 GLY A O 1
ATOM 2172 N N . MET A 1 305 ? 15.743 -9.462 -15.662 1.00 88.81 305 MET A N 1
ATOM 2173 C CA . MET A 1 305 ? 15.999 -8.338 -14.765 1.00 88.81 305 MET A CA 1
ATOM 2174 C C . MET A 1 305 ? 17.439 -8.340 -14.257 1.00 88.81 305 MET A C 1
ATOM 2176 O O . MET A 1 305 ? 18.095 -7.311 -14.391 1.00 88.81 305 MET A O 1
ATOM 2180 N N . LEU A 1 306 ? 17.976 -9.476 -13.801 1.00 92.12 306 LEU A N 1
ATOM 2181 C CA . LEU A 1 306 ? 19.367 -9.593 -13.336 1.00 92.12 306 LEU A CA 1
ATOM 2182 C C . LEU A 1 306 ? 20.357 -9.198 -14.438 1.00 92.12 306 LEU A C 1
ATOM 2184 O O . LEU A 1 306 ? 21.291 -8.431 -14.215 1.00 92.12 306 LEU A O 1
ATOM 2188 N N . LEU A 1 307 ? 20.137 -9.681 -15.663 1.00 92.88 307 LEU A N 1
ATOM 2189 C CA . LEU A 1 307 ? 21.004 -9.370 -16.800 1.00 92.88 307 LEU A CA 1
ATOM 2190 C C . LEU A 1 307 ? 20.897 -7.906 -17.256 1.00 92.88 307 LEU A C 1
ATOM 2192 O O . LEU A 1 307 ? 21.835 -7.396 -17.868 1.00 92.88 307 LEU A O 1
ATOM 2196 N N . SER A 1 308 ? 19.785 -7.223 -16.967 1.00 88.50 308 SER A N 1
ATOM 2197 C CA . SER A 1 308 ? 19.588 -5.813 -17.334 1.00 88.50 308 SER A CA 1
ATOM 2198 C C . SER A 1 308 ? 20.430 -4.835 -16.503 1.00 88.50 308 SER A C 1
ATOM 2200 O O . SER A 1 308 ? 20.701 -3.722 -16.951 1.00 88.50 308 SER A O 1
ATOM 2202 N N . VAL A 1 309 ? 20.888 -5.274 -15.331 1.00 86.69 309 VAL A N 1
ATOM 2203 C CA . VAL A 1 309 ? 21.602 -4.480 -14.314 1.00 86.69 309 VAL A CA 1
ATOM 2204 C C . VAL A 1 309 ? 23.014 -5.012 -14.045 1.00 86.69 309 VAL A C 1
ATOM 2206 O O . VAL A 1 309 ? 23.609 -4.724 -13.013 1.00 86.69 309 VAL A O 1
ATOM 2209 N N . TRP A 1 310 ? 23.575 -5.766 -14.996 1.00 91.88 310 TRP A N 1
ATOM 2210 C CA . TRP A 1 310 ? 24.897 -6.384 -14.877 1.00 91.88 310 TRP A CA 1
ATOM 2211 C C . TRP A 1 310 ? 26.022 -5.365 -14.639 1.00 91.88 310 TRP A C 1
ATOM 2213 O O . TRP A 1 310 ? 26.186 -4.409 -15.406 1.00 91.88 310 TRP A O 1
ATOM 2223 N N . GLY A 1 311 ? 26.879 -5.635 -13.654 1.00 89.19 311 GLY A N 1
ATOM 2224 C CA . GLY A 1 311 ? 28.023 -4.801 -13.290 1.00 89.19 311 GLY A CA 1
ATOM 2225 C C . GLY A 1 311 ? 27.906 -4.172 -11.902 1.00 89.19 311 GLY A C 1
ATOM 2226 O O . GLY A 1 311 ? 27.111 -4.588 -11.072 1.00 89.19 311 GLY A O 1
ATOM 2227 N N . ALA A 1 312 ? 28.762 -3.190 -11.623 1.00 85.06 312 ALA A N 1
ATOM 2228 C CA . ALA A 1 312 ? 28.788 -2.532 -10.318 1.00 85.06 312 ALA A CA 1
ATOM 2229 C C . ALA A 1 312 ? 27.509 -1.717 -10.067 1.00 85.06 312 ALA A C 1
ATOM 2231 O O . ALA A 1 312 ? 27.044 -1.007 -10.964 1.00 85.06 312 ALA A O 1
ATOM 2232 N N . CYS A 1 313 ? 27.006 -1.755 -8.834 1.00 74.75 313 CYS A N 1
ATOM 2233 C CA . CYS A 1 313 ? 25.880 -0.925 -8.424 1.00 74.75 313 CYS A CA 1
ATOM 2234 C C . CYS A 1 313 ? 26.221 0.578 -8.507 1.00 74.75 313 CYS A C 1
ATOM 2236 O O . CYS A 1 313 ? 27.349 0.967 -8.171 1.00 74.75 313 CYS A O 1
ATOM 2238 N N . PRO A 1 314 ? 25.267 1.441 -8.910 1.00 66.31 314 PRO A N 1
ATOM 2239 C CA . PRO A 1 314 ? 25.408 2.891 -8.801 1.00 66.31 314 PRO A CA 1
ATOM 2240 C C . PRO A 1 314 ? 25.697 3.330 -7.356 1.00 66.31 314 PRO A C 1
ATOM 2242 O O . PRO A 1 314 ? 25.245 2.698 -6.400 1.00 66.31 314 PRO A O 1
ATOM 2245 N N . VAL A 1 315 ? 26.469 4.412 -7.215 1.00 54.00 315 VAL A N 1
ATOM 2246 C CA . VAL A 1 315 ? 26.831 5.039 -5.930 1.00 54.00 315 VAL A CA 1
ATOM 2247 C C . VAL A 1 315 ? 26.052 6.315 -5.678 1.00 54.00 315 VAL A C 1
ATOM 2249 O O . VAL A 1 315 ? 25.740 7.009 -6.674 1.00 54.00 315 VAL A O 1
#

pLDDT: mean 76.24, std 23.18, range [27.28, 98.44]

Foldseek 3Di:
DDDDDDDDDDDDDDDDDDDDDDDDDDDDDDPDPPPPPDQADDDDDDDDDDDDDDDPPPPPDDQRGQWEWFKFFQAAPDDRQAGKTKIFTAAFAACAQKWKWKWWQDPPQLGTQWTAFIGRRHPHGQHPLRMQIETAPSHDLDDGPHHDDGPHDFDAKMKIFIFGNAQDDHGDGQCRVQQLEGDPDRTDDTSYMEIQHQDPDADDRPGIHHNDHYEDDDPRGGQSIWGQALVRDIYRWDNHSVVTQDDHSAHRDPPPPQEQDQQPLPNPQFLDVVSVVVLVVQAQHQDSSQCSSSSRGRYDVSVVRSVVRGTGHDD